Protein AF-A0A940FEX6-F1 (afdb_monomer_lite)

Radius of gyration: 26.42 Å; chains: 1; bounding box: 53×83×70 Å

Foldseek 3Di:
DDDDDDDDDPPPPPPPDPPPPPPPPDDPQKDKDKDFWDWDWDAAPQAHQKIWIWTWDKAQVVPWFQKDWFKKWAWFDDPPPIDIDMDTFDPQDPDDLWDDDNNDTDHDDPNIHIGTDPDTDIDDDDDPNVVVSVVSNVVVCNRRVVSMMMIMIGGHPLLVVLVVQLVVLVVQCVPDDDPVSNVVSVVSNVVSVVSNVVRGDD

Sequence (202 aa):
MRLAVLVAATLALVVGAPSAAVAQKADPNVKTTVTDIQWRISYSVEVPGNCAVLGFSQWQASKFRGWDAYQVAVTLGTPPSSRTDSFPVSAAPTYDDQLGYGGNIVSPPAGSHWVLIGDGSYRAGPPPADPDCQAMLTRSQGVIPDGKVATSYRRTSTCTTKFDKLTKARKAVKKAKSKSAKSKANKQLSKAKRSFTKDCSE

Structure (mmCIF, N/CA/C/O backbone):
data_AF-A0A940FEX6-F1
#
_entry.id   AF-A0A940FEX6-F1
#
loop_
_atom_site.group_PDB
_atom_site.id
_atom_site.type_symbol
_atom_site.label_atom_id
_atom_site.label_alt_id
_atom_site.label_comp_id
_atom_site.label_asym_id
_atom_site.label_entity_id
_atom_site.label_seq_id
_atom_site.pdbx_PDB_ins_code
_atom_site.Cartn_x
_atom_site.Cartn_y
_atom_site.Cartn_z
_atom_site.occupancy
_atom_site.B_iso_or_equiv
_atom_site.auth_seq_id
_atom_site.auth_comp_id
_atom_site.auth_asym_id
_atom_site.auth_atom_id
_atom_site.pdbx_PDB_model_num
ATOM 1 N N . MET A 1 1 ? 29.417 67.536 17.565 1.00 38.47 1 MET A N 1
ATOM 2 C CA . MET A 1 1 ? 29.849 66.292 16.878 1.00 38.47 1 MET A CA 1
ATOM 3 C C . MET A 1 1 ? 29.626 65.148 17.861 1.00 38.47 1 MET A C 1
ATOM 5 O O . MET A 1 1 ? 30.182 65.233 18.937 1.00 38.47 1 MET A O 1
ATOM 9 N N . ARG A 1 2 ? 28.797 64.122 17.660 1.00 33.25 2 ARG A N 1
ATOM 10 C CA . ARG A 1 2 ? 28.241 63.480 16.461 1.00 33.25 2 ARG A CA 1
ATOM 11 C C . ARG A 1 2 ? 26.797 63.032 16.760 1.00 33.25 2 ARG A C 1
ATOM 13 O O . ARG A 1 2 ? 26.537 62.531 17.848 1.00 33.25 2 ARG A O 1
ATOM 20 N N . LEU A 1 3 ? 25.894 63.208 15.793 1.00 33.94 3 LEU A N 1
ATOM 21 C CA . LEU A 1 3 ? 24.597 62.527 15.750 1.00 33.94 3 LEU A CA 1
ATOM 22 C C . LEU A 1 3 ? 24.829 61.026 15.526 1.00 33.94 3 LEU A C 1
ATOM 24 O O . LEU A 1 3 ? 25.615 60.660 14.654 1.00 33.94 3 LEU A O 1
ATOM 28 N N . ALA A 1 4 ? 24.089 60.178 16.237 1.00 36.84 4 ALA A N 1
ATOM 29 C CA . ALA A 1 4 ? 23.866 58.790 15.850 1.00 36.84 4 ALA A CA 1
ATOM 30 C C . ALA A 1 4 ? 22.353 58.576 15.735 1.00 36.84 4 ALA A C 1
ATOM 32 O O . ALA A 1 4 ? 21.653 58.401 16.728 1.00 36.84 4 ALA A O 1
ATOM 33 N N . VAL A 1 5 ? 21.852 58.664 14.504 1.00 36.72 5 VAL A N 1
ATOM 34 C CA . VAL A 1 5 ? 20.493 58.266 14.136 1.00 36.72 5 VAL A CA 1
ATOM 35 C C . VAL A 1 5 ? 20.525 56.755 13.925 1.00 36.72 5 VAL A C 1
ATOM 37 O O . VAL A 1 5 ? 21.138 56.276 12.974 1.00 36.72 5 VAL A O 1
ATOM 40 N N . LEU A 1 6 ? 19.895 55.999 14.820 1.00 34.34 6 LEU A N 1
ATOM 41 C CA . LEU A 1 6 ? 19.643 54.571 14.633 1.00 34.34 6 LEU A CA 1
ATOM 42 C C . LEU A 1 6 ? 18.268 54.413 13.979 1.00 34.34 6 LEU A C 1
ATOM 44 O O . LEU A 1 6 ? 17.233 54.525 14.631 1.00 34.34 6 LEU A O 1
ATOM 48 N N . VAL A 1 7 ? 18.271 54.180 12.667 1.00 37.88 7 VAL A N 1
ATOM 49 C CA . VAL A 1 7 ? 17.092 53.749 11.911 1.00 37.88 7 VAL A CA 1
ATOM 50 C C . VAL A 1 7 ? 16.885 52.263 12.197 1.00 37.88 7 VAL A C 1
ATOM 52 O O . VAL A 1 7 ? 17.601 51.414 11.670 1.00 37.88 7 VAL A O 1
ATOM 55 N N . ALA A 1 8 ? 15.919 51.937 13.052 1.00 39.47 8 ALA A N 1
ATOM 56 C CA . ALA A 1 8 ? 15.455 50.567 13.219 1.00 39.47 8 ALA A CA 1
ATOM 57 C C . ALA A 1 8 ? 14.503 50.226 12.063 1.00 39.47 8 ALA A C 1
ATOM 59 O O . ALA A 1 8 ? 13.318 50.554 12.097 1.00 39.47 8 ALA A O 1
ATOM 60 N N . ALA A 1 9 ? 15.031 49.583 11.020 1.00 37.53 9 ALA A N 1
ATOM 61 C CA . ALA A 1 9 ? 14.226 48.979 9.968 1.00 37.53 9 ALA A CA 1
ATOM 62 C C . ALA A 1 9 ? 13.431 47.807 10.563 1.00 37.53 9 ALA A C 1
ATOM 64 O O . ALA A 1 9 ? 13.976 46.742 10.851 1.00 37.53 9 ALA A O 1
ATOM 65 N N . THR A 1 10 ? 12.135 48.013 10.785 1.00 39.31 10 THR A N 1
ATOM 66 C CA . THR A 1 10 ? 11.214 46.951 11.187 1.00 39.31 10 THR A CA 1
ATOM 67 C C . THR A 1 10 ? 10.940 46.089 9.957 1.00 39.31 10 THR A C 1
ATOM 69 O O . THR A 1 10 ? 10.069 46.394 9.145 1.00 39.31 10 THR A O 1
ATOM 72 N N . LEU A 1 11 ? 11.730 45.028 9.774 1.00 35.03 11 LEU A N 1
ATOM 73 C CA . LEU A 1 11 ? 11.413 43.980 8.810 1.00 35.03 11 LEU A CA 1
ATOM 74 C C . LEU A 1 11 ? 10.142 43.281 9.311 1.00 35.03 11 LEU A C 1
ATOM 76 O O . LEU A 1 11 ? 10.181 42.482 10.247 1.00 35.03 11 LEU A O 1
ATOM 80 N N . ALA A 1 12 ? 8.998 43.623 8.722 1.00 38.34 12 ALA A N 1
ATOM 81 C CA . ALA A 1 12 ? 7.770 42.874 8.911 1.00 38.34 12 ALA A CA 1
ATOM 82 C C . ALA A 1 12 ? 7.983 41.471 8.326 1.00 38.34 12 ALA A C 1
ATOM 84 O O . ALA A 1 12 ? 7.907 41.264 7.116 1.00 38.34 12 ALA A O 1
ATOM 85 N N . LEU A 1 13 ? 8.280 40.505 9.198 1.00 33.38 13 LEU A N 1
ATOM 86 C CA . LEU A 1 13 ? 8.084 39.092 8.911 1.00 33.38 13 LEU A CA 1
ATOM 87 C C . LEU A 1 13 ? 6.597 38.905 8.609 1.00 33.38 13 LEU A C 1
ATOM 89 O O . LEU A 1 13 ? 5.775 38.748 9.511 1.00 33.38 13 LEU A O 1
ATOM 93 N N . VAL A 1 14 ? 6.252 38.916 7.323 1.00 37.88 14 VAL A N 1
ATOM 94 C CA . VAL A 1 14 ? 5.032 38.282 6.836 1.00 37.88 14 VAL A CA 1
ATOM 95 C C . VAL A 1 14 ? 5.254 36.788 7.043 1.00 37.88 14 VAL A C 1
ATOM 97 O O . VAL A 1 14 ? 5.713 36.068 6.160 1.00 37.88 14 VAL A O 1
ATOM 100 N N . VAL A 1 15 ? 5.013 36.331 8.272 1.00 39.28 15 VAL A N 1
ATOM 101 C CA . VAL A 1 15 ? 4.806 34.919 8.559 1.00 39.28 15 VAL A CA 1
ATOM 102 C C . VAL A 1 15 ? 3.580 34.556 7.743 1.00 39.28 15 VAL A C 1
ATOM 104 O O . VAL A 1 15 ? 2.460 34.915 8.103 1.00 39.28 15 VAL A O 1
ATOM 107 N N . GLY A 1 16 ? 3.811 33.924 6.592 1.00 34.12 16 GLY A N 1
ATOM 108 C CA . GLY A 1 16 ? 2.765 33.273 5.829 1.00 34.12 16 GLY A CA 1
ATOM 109 C C . GLY A 1 16 ? 2.040 32.348 6.789 1.00 34.12 16 GLY A C 1
ATOM 110 O O . GLY A 1 16 ? 2.584 31.322 7.200 1.00 34.12 16 GLY A O 1
ATOM 111 N N . ALA A 1 17 ? 0.850 32.764 7.217 1.00 35.25 17 ALA A N 1
ATOM 112 C CA . ALA A 1 17 ? -0.041 31.910 7.966 1.00 35.25 17 ALA A CA 1
ATOM 113 C C . ALA A 1 17 ? -0.202 30.641 7.121 1.00 35.25 17 ALA A C 1
ATOM 115 O O . ALA A 1 17 ? -0.558 30.765 5.944 1.00 35.25 17 ALA A O 1
ATOM 116 N N . PRO A 1 18 ? 0.106 29.441 7.646 1.00 37.22 18 PRO A N 1
ATOM 117 C CA . PRO A 1 18 ? -0.207 28.232 6.915 1.00 37.22 18 PRO A CA 1
ATOM 118 C C . PRO A 1 18 ? -1.707 28.292 6.666 1.00 37.22 18 PRO A C 1
ATOM 120 O O . PRO A 1 18 ? -2.485 28.363 7.623 1.00 37.22 18 PRO A O 1
ATOM 123 N N . SER A 1 19 ? -2.095 28.357 5.387 1.00 37.41 19 SER A N 1
ATOM 124 C CA . SER A 1 19 ? -3.482 28.224 4.965 1.00 37.41 19 SER A CA 1
ATOM 125 C C . SER A 1 19 ? -4.074 27.114 5.805 1.00 37.41 19 SER A C 1
ATOM 127 O O . SER A 1 19 ? -3.533 26.006 5.813 1.00 37.41 19 SER A O 1
ATOM 129 N N . ALA A 1 20 ? -5.105 27.447 6.581 1.00 35.06 20 ALA A N 1
ATOM 130 C CA . ALA A 1 20 ? -5.816 26.494 7.402 1.00 35.06 20 ALA A CA 1
ATOM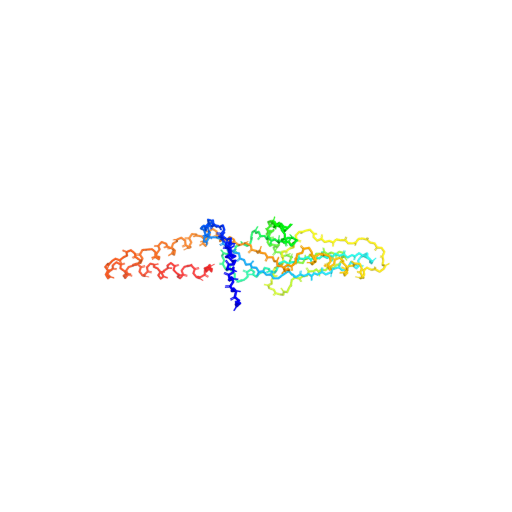 131 C C . ALA A 1 20 ? -6.392 25.446 6.451 1.00 35.06 20 ALA A C 1
ATOM 133 O O . ALA A 1 20 ? -7.493 25.595 5.924 1.00 35.06 20 ALA A O 1
ATOM 134 N N . ALA A 1 21 ? -5.599 24.409 6.183 1.00 34.31 21 ALA A N 1
ATOM 135 C CA . ALA A 1 21 ? -6.052 23.189 5.576 1.00 34.31 21 ALA A CA 1
ATOM 136 C C . ALA A 1 21 ? -7.150 22.723 6.516 1.00 34.31 21 ALA A C 1
ATOM 138 O O . ALA A 1 21 ? -6.882 22.334 7.656 1.00 34.31 21 ALA A O 1
ATOM 139 N N . VAL A 1 22 ? -8.398 22.887 6.075 1.00 35.09 22 VAL A N 1
ATOM 140 C CA . VAL A 1 22 ? -9.556 22.299 6.728 1.00 35.09 22 VAL A CA 1
ATOM 141 C C . VAL A 1 22 ? -9.149 20.859 6.964 1.00 35.09 22 VAL A C 1
ATOM 143 O O . VAL A 1 22 ? -8.909 20.137 5.998 1.00 35.09 22 VAL A O 1
ATOM 146 N N . ALA A 1 23 ? -8.942 20.488 8.228 1.00 34.59 23 ALA A N 1
ATOM 147 C CA . ALA A 1 23 ? -8.514 19.152 8.586 1.00 34.59 23 ALA A CA 1
ATOM 148 C C . ALA A 1 23 ? -9.623 18.213 8.114 1.00 34.59 23 ALA A C 1
ATOM 150 O O . ALA A 1 23 ? -10.630 18.028 8.802 1.00 34.59 23 ALA A O 1
ATOM 151 N N . GLN A 1 24 ? -9.479 17.694 6.892 1.00 42.19 24 GLN A N 1
ATOM 152 C CA . GLN A 1 24 ? -10.356 16.683 6.346 1.00 42.19 24 GLN A CA 1
ATOM 153 C C . GLN A 1 24 ? -10.334 15.567 7.371 1.00 42.19 24 GLN A C 1
ATOM 155 O O . GLN A 1 24 ? -9.286 15.016 7.711 1.00 42.19 24 GLN A O 1
ATOM 160 N N . LYS A 1 25 ? -11.500 15.323 7.960 1.00 50.09 25 LYS A N 1
ATOM 161 C CA . LYS A 1 25 ? -11.662 14.309 8.982 1.00 50.09 25 LYS A CA 1
ATOM 162 C C . LYS A 1 25 ? -11.235 12.989 8.351 1.00 50.09 25 LYS A C 1
ATOM 164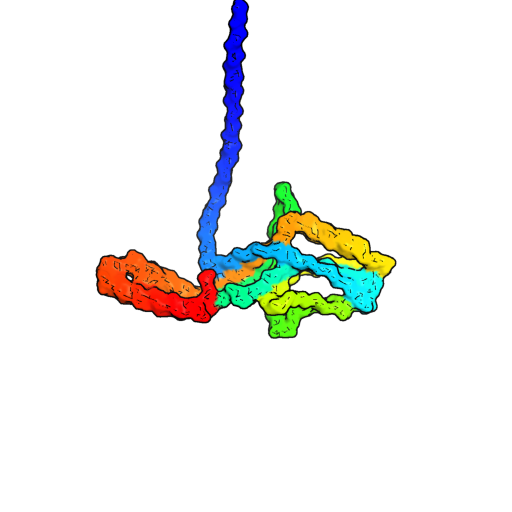 O O . LYS A 1 25 ? -11.940 12.496 7.478 1.00 50.09 25 LYS A O 1
ATOM 169 N N . ALA A 1 26 ? -10.075 12.475 8.760 1.00 74.75 26 ALA A N 1
ATOM 170 C CA . ALA A 1 26 ? -9.522 11.246 8.212 1.00 74.75 26 ALA A CA 1
ATOM 171 C C . ALA A 1 26 ? -10.594 10.148 8.260 1.00 74.75 26 ALA A C 1
ATOM 173 O O . ALA A 1 26 ? -11.168 9.894 9.327 1.00 74.75 26 ALA A O 1
ATOM 174 N N . ASP A 1 27 ? -10.903 9.546 7.109 1.00 84.50 27 ASP A N 1
ATOM 175 C CA . ASP A 1 27 ? -11.820 8.414 7.053 1.00 84.50 27 ASP A CA 1
ATOM 176 C C . ASP A 1 27 ? -11.157 7.237 7.785 1.00 84.50 27 ASP A C 1
ATOM 178 O O . ASP A 1 27 ? -10.112 6.764 7.344 1.00 84.50 27 ASP A O 1
ATOM 182 N N . PRO A 1 28 ? -11.719 6.736 8.900 1.00 85.12 28 PRO A N 1
ATOM 183 C CA . PRO A 1 28 ? -11.127 5.623 9.645 1.00 85.12 28 PRO A CA 1
ATOM 184 C C . PRO A 1 28 ? -11.144 4.284 8.882 1.00 85.12 28 PRO A C 1
ATOM 186 O O . PRO A 1 28 ? -10.606 3.281 9.372 1.00 85.12 28 PRO A O 1
ATOM 189 N N . ASN A 1 29 ? -11.790 4.247 7.714 1.00 89.00 29 ASN A N 1
ATOM 190 C CA . ASN A 1 29 ? -11.789 3.123 6.786 1.00 89.00 29 ASN A CA 1
ATOM 191 C C . ASN A 1 29 ? -10.801 3.306 5.633 1.00 89.00 29 ASN A C 1
ATOM 193 O O . ASN A 1 29 ? -10.725 2.413 4.792 1.00 89.00 29 ASN A O 1
ATOM 197 N N . VAL A 1 30 ? -10.036 4.401 5.611 1.00 88.94 30 VAL A N 1
ATOM 198 C CA . VAL A 1 30 ? -8.941 4.626 4.667 1.00 88.94 30 VAL A CA 1
ATOM 199 C C . VAL A 1 30 ? -7.631 4.769 5.432 1.00 88.94 30 VAL A C 1
ATOM 201 O O . VAL A 1 30 ? -7.538 5.455 6.449 1.00 88.94 30 VAL A O 1
ATOM 204 N N . LYS A 1 31 ? -6.597 4.098 4.940 1.00 86.69 31 LYS A N 1
ATOM 205 C CA . LYS A 1 31 ? -5.234 4.211 5.451 1.00 86.69 31 LYS A CA 1
ATOM 206 C C . LYS A 1 31 ? -4.294 4.398 4.280 1.00 86.69 31 LYS A C 1
ATOM 208 O O . LYS A 1 31 ? -4.439 3.709 3.281 1.00 86.69 31 LYS A O 1
ATOM 213 N N . THR A 1 32 ? -3.297 5.255 4.430 1.00 86.75 32 THR A N 1
ATOM 214 C CA . THR A 1 32 ? -2.255 5.437 3.418 1.00 86.75 32 THR A CA 1
ATOM 215 C C . THR A 1 32 ? -0.905 5.064 4.010 1.00 86.75 32 THR A C 1
ATOM 217 O O . THR A 1 32 ? -0.602 5.403 5.155 1.00 86.75 32 THR A O 1
ATOM 220 N N . THR A 1 33 ? -0.097 4.336 3.245 1.00 84.88 33 THR A N 1
ATOM 221 C CA . THR A 1 33 ? 1.313 4.089 3.559 1.00 84.88 33 THR A CA 1
ATOM 222 C C . THR A 1 33 ? 2.176 4.657 2.457 1.00 84.88 33 THR A C 1
ATOM 224 O O . THR A 1 33 ? 1.799 4.574 1.295 1.00 84.88 33 THR A O 1
ATOM 227 N N . VAL A 1 34 ? 3.349 5.163 2.811 1.00 87.00 34 VAL A N 1
ATOM 228 C CA . VAL A 1 34 ? 4.339 5.612 1.834 1.00 87.00 34 VAL A CA 1
ATOM 229 C C . VAL A 1 34 ? 5.494 4.621 1.835 1.00 87.00 34 VAL A C 1
ATOM 231 O O . VAL A 1 34 ? 6.012 4.290 2.903 1.00 87.00 34 VAL A O 1
ATOM 234 N N . THR A 1 35 ? 5.860 4.130 0.657 1.00 83.00 35 THR A N 1
ATOM 235 C CA . THR A 1 35 ? 6.994 3.221 0.450 1.00 83.00 35 THR A CA 1
ATOM 236 C C . THR A 1 35 ? 7.895 3.761 -0.646 1.00 83.00 35 THR A C 1
ATOM 238 O O . THR A 1 35 ? 7.438 4.510 -1.509 1.00 83.00 35 THR A O 1
ATOM 241 N N . ASP A 1 36 ? 9.156 3.347 -0.637 1.00 87.19 36 ASP A N 1
ATOM 242 C CA . ASP A 1 36 ? 10.069 3.649 -1.733 1.00 87.19 36 ASP A CA 1
ATOM 243 C C . ASP A 1 36 ? 9.680 2.853 -2.986 1.00 87.19 36 ASP A C 1
ATOM 245 O O . ASP A 1 36 ? 9.182 1.722 -2.902 1.00 87.19 36 ASP A O 1
ATOM 249 N N . ILE A 1 37 ? 9.894 3.459 -4.151 1.00 85.62 37 ILE A N 1
ATOM 250 C CA . ILE A 1 37 ? 9.672 2.822 -5.446 1.00 85.62 37 ILE A CA 1
ATOM 251 C C . ILE A 1 37 ? 10.826 1.866 -5.731 1.00 85.62 37 ILE A C 1
ATOM 253 O O . ILE A 1 37 ? 11.998 2.247 -5.723 1.00 85.62 37 ILE A O 1
ATOM 257 N N . GLN A 1 38 ? 10.490 0.618 -6.039 1.00 85.69 38 GLN A N 1
ATOM 258 C CA . GLN A 1 38 ? 11.458 -0.370 -6.493 1.00 85.69 38 GLN A CA 1
ATOM 259 C C . GLN A 1 38 ? 11.547 -0.320 -8.013 1.00 85.69 38 GLN A C 1
ATOM 261 O O . GLN A 1 38 ? 10.606 -0.693 -8.709 1.00 85.69 38 GLN A O 1
ATOM 266 N N . TRP A 1 39 ? 12.686 0.135 -8.524 1.00 84.50 39 TRP A N 1
ATOM 267 C CA . TRP A 1 39 ? 12.937 0.181 -9.958 1.00 84.50 39 TRP A CA 1
ATOM 268 C C . TRP A 1 39 ? 13.604 -1.101 -10.453 1.00 84.50 39 TRP A C 1
ATOM 270 O O . TRP A 1 39 ? 14.488 -1.670 -9.797 1.00 84.50 39 TRP A O 1
ATOM 280 N N . ARG A 1 40 ? 13.190 -1.551 -11.636 1.00 83.75 40 ARG A N 1
ATOM 281 C CA . ARG A 1 40 ? 13.767 -2.695 -12.344 1.00 83.75 40 ARG A CA 1
ATOM 282 C C . ARG A 1 40 ? 13.983 -2.343 -13.804 1.00 83.75 40 ARG A C 1
ATOM 284 O O . ARG A 1 40 ? 13.113 -1.747 -14.433 1.00 83.75 40 ARG A O 1
ATOM 291 N N . ILE A 1 41 ? 15.131 -2.756 -14.327 1.00 83.81 41 ILE A N 1
ATOM 292 C CA . ILE A 1 41 ? 15.355 -2.845 -15.765 1.00 83.81 41 ILE A CA 1
ATOM 293 C C . ILE A 1 41 ? 15.167 -4.311 -16.146 1.00 83.81 41 ILE A C 1
ATOM 295 O O . ILE A 1 41 ? 15.776 -5.187 -15.532 1.00 83.81 41 ILE A O 1
ATOM 299 N N . SER A 1 42 ? 14.311 -4.573 -17.127 1.00 83.00 42 SER A N 1
ATOM 300 C CA . SER A 1 42 ? 14.122 -5.895 -17.721 1.00 83.00 42 SER A CA 1
ATOM 301 C C . SER A 1 42 ? 14.619 -5.858 -19.162 1.00 83.00 42 SER A C 1
ATOM 303 O O . SER A 1 42 ? 14.111 -5.073 -19.962 1.00 83.00 42 SER A O 1
ATOM 305 N N . TYR A 1 43 ? 15.631 -6.659 -19.493 1.00 82.06 43 TYR A N 1
ATOM 306 C CA . TYR A 1 43 ? 16.202 -6.747 -20.841 1.00 82.06 43 TYR A CA 1
ATOM 307 C C . TYR A 1 43 ? 15.585 -7.922 -21.578 1.00 82.06 43 TYR A C 1
ATOM 309 O O . TYR A 1 43 ? 15.640 -9.028 -21.066 1.00 82.06 43 TYR A O 1
ATOM 317 N N . SER A 1 44 ? 15.045 -7.711 -22.774 1.00 77.56 44 SER A N 1
ATOM 318 C CA . SER A 1 44 ? 14.446 -8.788 -23.566 1.00 77.56 44 SER A CA 1
ATOM 319 C C . SER A 1 44 ? 15.493 -9.837 -23.961 1.00 77.56 44 SER A C 1
ATOM 321 O O . SER A 1 44 ? 16.529 -9.491 -24.532 1.00 77.56 44 SER A O 1
ATOM 323 N N . VAL A 1 45 ? 15.213 -11.114 -23.681 1.00 80.06 45 VAL A N 1
ATOM 324 C CA . VAL A 1 45 ? 15.993 -12.258 -24.188 1.00 80.06 45 VAL A CA 1
ATOM 325 C C . VAL A 1 45 ? 15.554 -12.670 -25.592 1.00 80.06 45 VAL A C 1
ATOM 327 O O . VAL A 1 45 ? 16.343 -13.241 -26.339 1.00 80.06 45 VAL A O 1
ATOM 330 N N . GLU A 1 46 ? 14.317 -12.351 -25.974 1.00 79.88 46 GLU A N 1
ATOM 331 C CA . GLU A 1 46 ? 13.761 -12.667 -27.295 1.00 79.88 46 GLU A CA 1
ATOM 332 C C . GLU A 1 46 ? 14.239 -11.687 -28.373 1.00 79.88 46 GLU A C 1
ATOM 334 O O . GLU A 1 46 ? 14.447 -12.068 -29.523 1.00 79.88 46 GLU A O 1
ATOM 339 N N . VAL A 1 47 ? 14.425 -10.416 -28.001 1.00 77.88 47 VAL A N 1
ATOM 340 C CA . VAL A 1 47 ? 14.862 -9.348 -28.910 1.00 77.88 47 VAL A CA 1
ATOM 341 C C . VAL A 1 47 ? 16.022 -8.582 -28.269 1.00 77.88 47 VAL A C 1
ATOM 343 O O . VAL A 1 47 ? 15.796 -7.586 -27.568 1.00 77.88 47 VAL A O 1
ATOM 346 N N . PRO A 1 48 ? 17.273 -9.031 -28.493 1.00 74.38 48 PRO A N 1
ATOM 347 C CA . PRO A 1 48 ? 18.459 -8.371 -27.965 1.00 74.38 48 PRO A CA 1
ATOM 348 C C . PRO A 1 48 ? 18.501 -6.900 -28.383 1.00 74.38 48 PRO A C 1
ATOM 350 O O . PRO A 1 48 ? 18.414 -6.581 -29.567 1.00 74.38 48 PRO A O 1
ATOM 353 N N . GLY A 1 49 ? 18.641 -5.998 -27.412 1.00 72.50 49 GLY A N 1
ATOM 354 C CA . GLY A 1 49 ? 18.529 -4.557 -27.652 1.00 72.50 49 GLY A CA 1
ATOM 355 C C . GLY A 1 49 ? 17.307 -3.917 -26.986 1.00 72.50 49 GLY A C 1
ATOM 356 O O . GLY A 1 49 ? 17.342 -2.736 -26.641 1.00 72.50 49 GLY A O 1
ATOM 357 N N . ASN A 1 50 ? 16.249 -4.682 -26.717 1.00 81.50 50 ASN A N 1
ATOM 358 C CA . ASN A 1 50 ? 15.042 -4.125 -26.113 1.00 81.50 50 ASN A CA 1
ATOM 359 C C . ASN A 1 50 ? 15.097 -4.190 -24.586 1.00 81.50 50 ASN A C 1
ATOM 361 O O . ASN A 1 50 ? 15.544 -5.181 -24.005 1.00 81.50 50 ASN A O 1
ATOM 365 N N . CYS A 1 51 ? 14.582 -3.160 -23.918 1.00 83.00 51 CYS A N 1
ATOM 366 C CA . CYS A 1 51 ? 14.458 -3.149 -22.463 1.00 83.00 51 CYS A CA 1
ATOM 367 C C . CYS A 1 51 ? 13.235 -2.366 -21.993 1.00 83.00 51 CYS A C 1
ATOM 369 O O . CYS A 1 51 ? 12.756 -1.457 -22.672 1.00 83.00 51 CYS A O 1
ATOM 371 N N . ALA A 1 52 ? 12.768 -2.718 -20.802 1.00 81.75 52 ALA A N 1
ATOM 372 C CA . ALA A 1 52 ? 11.746 -1.993 -20.076 1.00 81.75 52 ALA A CA 1
ATOM 373 C C . ALA A 1 52 ? 12.306 -1.498 -18.742 1.00 81.75 52 ALA A C 1
ATOM 375 O O . ALA A 1 52 ? 13.011 -2.227 -18.045 1.00 81.75 52 ALA A O 1
ATOM 376 N N . VAL A 1 53 ? 11.959 -0.268 -18.380 1.00 82.88 53 VAL A N 1
ATOM 377 C CA . VAL A 1 53 ? 12.172 0.307 -17.053 1.00 82.88 53 VAL A CA 1
ATOM 378 C C . VAL A 1 53 ? 10.826 0.357 -16.350 1.00 82.88 53 VAL A C 1
ATOM 380 O O . VAL A 1 53 ? 9.878 0.977 -16.835 1.00 82.88 53 VAL A O 1
ATOM 383 N N . LEU A 1 54 ? 10.753 -0.306 -15.204 1.00 81.19 54 LEU A N 1
ATOM 384 C CA . LEU A 1 54 ? 9.519 -0.551 -14.474 1.00 81.19 54 LEU A CA 1
ATOM 385 C C . LEU A 1 54 ? 9.686 -0.077 -13.031 1.00 81.19 54 LEU A C 1
ATOM 387 O O . LEU A 1 54 ? 10.683 -0.402 -12.382 1.00 81.19 54 LEU A O 1
ATOM 391 N N . GLY A 1 55 ? 8.724 0.703 -12.544 1.00 82.06 55 GLY A N 1
ATOM 392 C CA . GLY A 1 55 ? 8.661 1.158 -11.157 1.00 82.06 55 GLY A CA 1
ATOM 393 C C . GLY A 1 55 ? 7.557 0.422 -10.410 1.00 82.06 55 GLY A C 1
ATOM 394 O O . GLY A 1 55 ? 6.429 0.352 -10.893 1.00 82.06 55 GLY A O 1
ATOM 395 N N . PHE A 1 56 ? 7.868 -0.110 -9.231 1.00 79.56 56 PHE A N 1
ATOM 396 C CA . PHE A 1 56 ? 6.932 -0.901 -8.439 1.00 79.56 56 PHE A CA 1
ATOM 397 C C . PHE A 1 56 ? 6.752 -0.346 -7.028 1.00 79.56 56 PHE A C 1
ATOM 399 O O . PHE A 1 56 ? 7.717 0.022 -6.356 1.00 79.56 56 PHE A O 1
ATOM 406 N N . SER A 1 57 ? 5.510 -0.359 -6.544 1.00 78.94 57 SER A N 1
ATOM 407 C CA . SER A 1 57 ? 5.203 -0.247 -5.118 1.00 78.94 57 SER A CA 1
ATOM 408 C C . SER A 1 57 ? 5.183 -1.638 -4.496 1.00 78.94 57 SER A C 1
ATOM 410 O O . SER A 1 57 ? 4.472 -2.522 -4.983 1.00 78.94 57 SER A O 1
ATOM 412 N N . GLN A 1 58 ? 5.927 -1.839 -3.406 1.00 75.00 58 GLN A N 1
ATOM 413 C CA . GLN A 1 58 ? 5.845 -3.088 -2.658 1.00 75.00 58 GLN A CA 1
ATOM 414 C C . GLN A 1 58 ? 4.630 -3.084 -1.734 1.00 75.00 58 GLN A C 1
ATOM 416 O O . GLN A 1 58 ? 4.584 -2.396 -0.712 1.00 75.00 58 GLN A O 1
ATOM 421 N N . TRP A 1 59 ? 3.668 -3.935 -2.061 1.00 69.94 59 TRP A N 1
ATOM 422 C CA . TRP A 1 59 ? 2.530 -4.235 -1.221 1.00 69.94 59 TRP A CA 1
ATOM 423 C C . TRP A 1 59 ? 2.840 -5.420 -0.300 1.00 69.94 59 TRP A C 1
ATOM 425 O O . TRP A 1 59 ? 3.191 -6.522 -0.723 1.00 69.94 59 TRP A O 1
ATOM 435 N N . GLN A 1 60 ? 2.690 -5.196 1.004 1.00 65.69 60 GLN A N 1
ATOM 436 C CA . GLN A 1 60 ? 2.772 -6.242 2.022 1.00 65.69 60 GLN A CA 1
ATOM 437 C C . GLN A 1 60 ? 1.350 -6.657 2.422 1.00 65.69 60 GLN A C 1
ATOM 439 O O . GLN A 1 60 ? 0.843 -6.211 3.455 1.00 65.69 60 GLN A O 1
ATOM 444 N N . ALA A 1 61 ? 0.690 -7.488 1.606 1.00 57.53 61 ALA A N 1
ATOM 445 C CA . ALA A 1 61 ? -0.688 -7.949 1.848 1.00 57.53 61 ALA A CA 1
ATOM 446 C C . ALA A 1 61 ? -0.879 -8.569 3.244 1.00 57.53 61 ALA A C 1
ATOM 448 O O . ALA A 1 61 ? -1.890 -8.346 3.907 1.00 57.53 61 ALA A O 1
ATOM 449 N N . SER A 1 62 ? 0.140 -9.267 3.750 1.00 59.62 62 SER A N 1
ATOM 450 C CA . SER A 1 62 ? 0.135 -9.888 5.079 1.00 59.62 62 SER A CA 1
ATOM 451 C C . SER A 1 62 ? 0.148 -8.891 6.248 1.00 59.62 62 SER A C 1
ATOM 453 O O . SER A 1 62 ? -0.237 -9.247 7.366 1.00 59.62 62 SER A O 1
ATOM 455 N N . LYS A 1 63 ? 0.558 -7.634 6.025 1.00 66.62 63 LYS A N 1
ATOM 456 C CA . LYS A 1 63 ? 0.745 -6.641 7.096 1.00 66.62 63 LYS A CA 1
ATOM 457 C C . LYS A 1 63 ? -0.566 -6.041 7.603 1.00 66.62 63 LYS A C 1
ATOM 459 O O . LYS A 1 63 ? -0.640 -5.653 8.770 1.00 66.62 63 LYS A O 1
ATOM 464 N N . PHE A 1 64 ? -1.601 -5.966 6.763 1.00 77.56 64 PHE A N 1
ATOM 465 C CA . PHE A 1 64 ? -2.857 -5.282 7.091 1.00 77.56 64 PHE A CA 1
ATOM 466 C C . PHE A 1 64 ? -4.066 -6.206 6.920 1.00 77.56 64 PHE A C 1
ATOM 468 O O . PHE A 1 64 ? -4.802 -6.133 5.941 1.00 77.56 64 PHE A O 1
ATOM 475 N N . ARG A 1 65 ? -4.307 -7.074 7.911 1.00 85.62 65 ARG A N 1
ATOM 476 C CA . ARG A 1 65 ? -5.478 -7.966 7.906 1.00 85.62 65 ARG A CA 1
ATOM 477 C C . ARG A 1 65 ? -6.775 -7.164 7.783 1.00 85.62 65 ARG A C 1
ATOM 479 O O . ARG A 1 65 ? -7.037 -6.273 8.595 1.00 85.62 65 ARG A O 1
ATOM 486 N N . GLY A 1 66 ? -7.601 -7.515 6.801 1.00 87.00 66 GLY A N 1
ATOM 487 C CA . GLY A 1 66 ? -8.900 -6.881 6.595 1.00 87.00 66 GLY A CA 1
ATOM 488 C C . GLY A 1 66 ? -8.856 -5.531 5.880 1.00 87.00 66 GLY A C 1
ATOM 489 O O . GLY A 1 66 ? -9.821 -4.767 6.005 1.00 87.00 66 GLY A O 1
ATOM 490 N N . TRP A 1 67 ? -7.771 -5.253 5.158 1.00 86.19 67 TRP A N 1
ATOM 491 C CA . TRP A 1 67 ? -7.571 -4.070 4.328 1.00 86.19 67 TRP A CA 1
ATOM 492 C C . TRP A 1 67 ? -7.219 -4.467 2.894 1.00 86.19 67 TRP A C 1
ATOM 494 O O . TRP A 1 67 ? -6.366 -5.327 2.695 1.00 86.19 67 TRP A O 1
ATOM 504 N N . ASP A 1 68 ? -7.807 -3.770 1.925 1.00 83.06 68 ASP A N 1
ATOM 505 C CA . ASP A 1 68 ? -7.534 -3.948 0.499 1.00 83.06 68 ASP A CA 1
ATOM 506 C C . ASP A 1 68 ? -6.848 -2.695 -0.045 1.00 83.06 68 ASP A C 1
ATOM 508 O O . ASP A 1 68 ? -7.360 -1.584 0.128 1.00 83.06 68 ASP A O 1
ATOM 512 N N . ALA A 1 69 ? -5.704 -2.856 -0.712 1.00 80.94 69 ALA A N 1
ATOM 513 C CA . ALA A 1 69 ? -5.126 -1.775 -1.503 1.00 80.94 69 ALA A CA 1
ATOM 514 C C . ALA A 1 69 ? -6.076 -1.451 -2.668 1.00 80.94 69 ALA A C 1
ATOM 516 O O . ALA A 1 69 ? -6.615 -2.361 -3.295 1.00 80.94 69 ALA A O 1
ATOM 517 N N . TYR A 1 70 ? -6.318 -0.168 -2.937 1.00 79.56 70 TYR A N 1
ATOM 518 C CA . TYR A 1 70 ? -7.223 0.231 -4.025 1.00 79.56 70 TYR A CA 1
ATOM 519 C C . TYR A 1 70 ? -6.696 1.373 -4.890 1.00 79.56 70 TYR A C 1
ATOM 521 O O . TYR A 1 70 ? -7.218 1.585 -5.981 1.00 79.56 70 TYR A O 1
ATOM 529 N N . GLN A 1 71 ? -5.686 2.107 -4.427 1.00 84.31 71 GLN A N 1
ATOM 530 C CA . GLN A 1 71 ? -5.130 3.243 -5.153 1.00 84.31 71 GLN A CA 1
ATOM 531 C C . GLN A 1 71 ? -3.652 3.417 -4.804 1.00 84.31 71 GLN A C 1
ATOM 533 O O . GLN A 1 71 ? -3.273 3.305 -3.638 1.00 84.31 71 GLN A O 1
ATOM 538 N N . VAL A 1 72 ? -2.836 3.724 -5.806 1.00 82.31 72 VAL A N 1
ATOM 539 C CA . VAL A 1 72 ? -1.471 4.235 -5.648 1.00 82.31 72 VAL A CA 1
ATOM 540 C C . VAL A 1 72 ? -1.419 5.667 -6.160 1.00 82.31 72 VAL A C 1
ATOM 542 O O . VAL A 1 72 ? -2.095 6.005 -7.129 1.00 82.31 72 VAL A O 1
ATOM 545 N N . ALA A 1 73 ? -0.641 6.515 -5.503 1.00 86.50 73 ALA A N 1
ATOM 546 C CA . ALA A 1 73 ? -0.425 7.896 -5.896 1.00 86.50 73 ALA A CA 1
ATOM 547 C C . ALA A 1 73 ? 1.071 8.217 -5.887 1.00 86.50 73 ALA A C 1
ATOM 549 O O . ALA A 1 73 ? 1.786 7.844 -4.953 1.00 86.50 73 ALA A O 1
ATOM 550 N N . VAL A 1 74 ? 1.531 8.913 -6.921 1.00 86.44 74 VAL A N 1
ATOM 551 C CA . VAL A 1 74 ? 2.925 9.343 -7.085 1.00 86.44 74 VAL A CA 1
ATOM 552 C C . VAL A 1 74 ? 2.971 10.825 -7.402 1.00 86.44 74 VAL A C 1
ATOM 554 O O . VAL A 1 74 ? 2.138 11.332 -8.153 1.00 86.44 74 VAL A O 1
ATOM 557 N N . THR A 1 75 ? 3.941 11.522 -6.821 1.00 88.12 75 THR A N 1
ATOM 558 C CA . THR A 1 75 ? 4.152 12.943 -7.093 1.00 88.12 75 THR A CA 1
ATOM 559 C C . THR A 1 75 ? 5.252 13.088 -8.129 1.00 88.12 75 THR A C 1
ATOM 561 O O . THR A 1 75 ? 6.384 12.666 -7.913 1.00 88.12 75 THR A O 1
ATOM 564 N N . LEU A 1 76 ? 4.897 13.670 -9.269 1.00 84.88 76 LEU A N 1
ATOM 565 C CA . LEU A 1 76 ? 5.795 13.933 -10.378 1.00 84.88 76 LEU A CA 1
ATOM 566 C C . LEU A 1 76 ? 6.283 15.380 -10.318 1.00 84.88 76 LEU A C 1
ATOM 568 O O . LEU A 1 76 ? 5.492 16.294 -10.077 1.00 84.88 76 LEU A O 1
ATOM 572 N N . GLY A 1 77 ? 7.563 15.587 -10.614 1.00 82.94 77 GLY A N 1
ATOM 573 C CA . GLY A 1 77 ? 8.205 16.897 -10.645 1.00 82.94 77 GLY A CA 1
ATOM 574 C C . GLY A 1 77 ? 8.443 17.505 -9.261 1.00 82.94 77 GLY A C 1
ATOM 575 O O . GLY A 1 77 ? 8.093 16.941 -8.225 1.00 82.94 77 GLY A O 1
ATOM 576 N N . THR A 1 78 ? 9.063 18.682 -9.244 1.00 78.50 78 THR A N 1
ATOM 577 C CA . THR A 1 78 ? 9.348 19.448 -8.025 1.00 78.50 78 THR A CA 1
ATOM 578 C C . THR A 1 78 ? 8.420 20.661 -7.915 1.00 78.50 78 THR A C 1
ATOM 580 O O . THR A 1 78 ? 8.001 21.214 -8.934 1.00 78.50 78 THR A O 1
ATOM 583 N N . PRO A 1 79 ? 8.071 21.112 -6.697 1.00 78.00 79 PRO A N 1
ATOM 584 C CA . PRO A 1 79 ? 7.337 22.360 -6.522 1.00 78.00 79 PRO A CA 1
ATOM 585 C C . PRO A 1 79 ? 8.050 23.543 -7.208 1.00 78.00 79 PRO A C 1
ATOM 587 O O . PRO A 1 79 ? 9.281 23.602 -7.176 1.00 78.00 79 PRO A O 1
ATOM 590 N N . PRO A 1 80 ? 7.309 24.504 -7.793 1.00 81.56 80 PRO A N 1
ATOM 591 C CA . PRO A 1 80 ? 5.847 24.640 -7.767 1.00 81.56 80 PRO A CA 1
ATOM 592 C C . PRO A 1 80 ? 5.105 23.858 -8.868 1.00 81.56 80 PRO A C 1
ATOM 594 O O . PRO A 1 80 ? 3.879 23.837 -8.861 1.00 81.56 80 PRO A O 1
ATOM 597 N N . SER A 1 81 ? 5.812 23.220 -9.804 1.00 82.25 81 SER A N 1
ATOM 598 C CA . SER A 1 81 ? 5.233 22.502 -10.952 1.00 82.25 81 SER A CA 1
ATOM 599 C C . SER A 1 81 ? 4.960 21.016 -10.686 1.00 82.25 81 SER A C 1
ATOM 601 O O . SER A 1 81 ? 4.698 20.257 -11.620 1.00 82.25 81 SER A O 1
ATOM 603 N N . SER A 1 82 ? 5.006 20.586 -9.423 1.00 86.62 82 SER A N 1
ATOM 604 C CA . SER A 1 82 ? 4.704 19.210 -9.039 1.00 86.62 82 SER A CA 1
ATOM 605 C C . SER A 1 82 ? 3.226 18.876 -9.245 1.00 86.62 82 SER A C 1
ATOM 607 O O . SER A 1 82 ? 2.357 19.683 -8.908 1.00 86.62 82 SER A O 1
ATOM 609 N N . ARG A 1 83 ? 2.933 17.654 -9.693 1.00 85.69 83 ARG A N 1
ATOM 610 C CA . ARG A 1 83 ? 1.568 17.110 -9.771 1.00 85.69 83 ARG A CA 1
ATOM 611 C C . ARG A 1 83 ? 1.508 15.723 -9.148 1.00 85.69 83 ARG A C 1
ATOM 613 O O . ARG A 1 83 ? 2.475 14.977 -9.242 1.00 85.69 83 ARG A O 1
ATOM 620 N N . THR A 1 84 ? 0.383 15.359 -8.547 1.00 87.19 84 THR A N 1
ATOM 621 C CA . THR A 1 84 ? 0.181 14.005 -8.019 1.00 87.19 84 THR A CA 1
ATOM 622 C C . THR A 1 84 ? -0.765 13.239 -8.927 1.00 87.19 84 THR A C 1
ATOM 624 O O . THR A 1 84 ? -1.943 13.584 -9.024 1.00 87.19 84 THR A O 1
ATOM 627 N N . ASP A 1 85 ? -0.255 12.177 -9.542 1.00 83.44 85 ASP A N 1
ATOM 628 C CA . ASP A 1 85 ? -1.039 11.273 -10.378 1.00 83.44 85 ASP A CA 1
ATOM 629 C C . ASP A 1 85 ? -1.473 10.067 -9.529 1.00 83.44 85 ASP A C 1
ATOM 631 O O . ASP A 1 85 ? -0.729 9.586 -8.669 1.00 83.44 85 ASP A O 1
ATOM 635 N N . SER A 1 86 ? -2.710 9.609 -9.721 1.00 82.94 86 SER A N 1
ATOM 636 C CA . SER A 1 86 ? -3.316 8.516 -8.956 1.00 82.94 86 SER A CA 1
ATOM 637 C C . SER A 1 86 ? -3.849 7.432 -9.877 1.00 82.94 86 SER A C 1
ATOM 639 O O . SER A 1 86 ? -4.575 7.727 -10.823 1.00 82.94 86 SER A O 1
ATOM 641 N N . PHE A 1 87 ? -3.561 6.180 -9.540 1.00 76.00 87 PHE A N 1
ATOM 642 C CA . PHE A 1 87 ? -3.921 5.014 -10.337 1.00 76.00 87 PHE A CA 1
ATOM 643 C C . PHE A 1 87 ? -4.641 3.985 -9.461 1.00 76.00 87 PHE A C 1
ATOM 645 O O . PHE A 1 87 ? -4.238 3.777 -8.309 1.00 76.00 87 PHE A O 1
ATOM 652 N N . PRO A 1 88 ? -5.714 3.344 -9.954 1.00 74.00 88 PRO A N 1
ATOM 653 C CA . PRO A 1 88 ? -6.340 2.250 -9.231 1.00 74.00 88 PRO A CA 1
ATOM 654 C C . PRO A 1 88 ? -5.363 1.076 -9.115 1.00 74.00 88 PRO A C 1
ATOM 656 O O . PRO A 1 88 ? -4.642 0.753 -10.055 1.00 74.00 88 PRO A O 1
ATOM 659 N N . VAL A 1 89 ? -5.362 0.419 -7.958 1.00 71.19 89 VAL A N 1
ATOM 660 C CA . VAL A 1 89 ? -4.652 -0.853 -7.787 1.00 71.19 89 VAL A CA 1
ATOM 661 C C . VAL A 1 89 ? -5.506 -1.937 -8.435 1.00 71.19 89 VAL A C 1
ATOM 663 O O . VAL A 1 89 ? -6.677 -2.099 -8.078 1.00 71.19 89 VAL A O 1
ATOM 666 N N . SER A 1 90 ? -4.941 -2.661 -9.400 1.00 59.47 90 SER A N 1
ATOM 667 C CA . SER A 1 90 ? -5.562 -3.876 -9.923 1.00 59.47 90 SER A CA 1
ATOM 668 C C . SER A 1 90 ? -5.683 -4.918 -8.809 1.00 59.47 90 SER A C 1
ATOM 670 O O . SER A 1 90 ? -4.895 -4.940 -7.863 1.00 59.47 90 SER A O 1
ATOM 672 N N . ALA A 1 91 ? -6.697 -5.782 -8.889 1.00 55.81 91 ALA A N 1
ATOM 673 C CA . ALA A 1 91 ? -6.778 -6.910 -7.967 1.00 55.81 91 ALA A CA 1
ATOM 674 C C . ALA A 1 91 ? -5.493 -7.746 -8.067 1.00 55.81 91 ALA A C 1
ATOM 676 O O . ALA A 1 91 ? -4.950 -7.903 -9.162 1.00 55.81 91 ALA A O 1
ATOM 677 N N . ALA A 1 92 ? -5.031 -8.287 -6.936 1.00 50.72 92 ALA A N 1
ATOM 678 C CA . ALA A 1 92 ? -3.911 -9.221 -6.938 1.00 50.72 92 ALA A CA 1
ATOM 679 C C . ALA A 1 92 ? -4.218 -10.354 -7.937 1.00 50.72 92 ALA A C 1
ATOM 681 O O . ALA A 1 92 ? -5.308 -10.938 -7.842 1.00 50.72 92 ALA A O 1
ATOM 682 N N . PRO A 1 93 ? -3.327 -10.666 -8.890 1.00 47.91 93 PRO A N 1
ATOM 683 C CA . PRO A 1 93 ? -3.509 -11.836 -9.735 1.00 47.91 93 PRO A CA 1
ATOM 684 C C . PRO A 1 93 ? -3.605 -13.078 -8.843 1.00 47.91 93 PRO A C 1
ATOM 686 O O . PRO A 1 93 ? -2.912 -13.198 -7.835 1.00 47.91 93 PRO A O 1
ATOM 689 N N . THR A 1 94 ? -4.519 -13.991 -9.179 1.00 37.81 94 THR A N 1
ATOM 690 C CA . THR A 1 94 ? -4.849 -15.138 -8.315 1.00 37.81 94 THR A CA 1
ATOM 691 C C . THR A 1 94 ? -3.649 -16.069 -8.139 1.00 37.81 94 THR A C 1
ATOM 693 O O . THR A 1 94 ? -3.471 -16.619 -7.060 1.00 37.81 94 THR A O 1
ATOM 696 N N . TYR A 1 95 ? -2.826 -16.178 -9.185 1.00 42.47 95 TYR A N 1
ATOM 697 C CA . TYR A 1 95 ? -1.492 -16.769 -9.219 1.00 42.47 95 TYR A CA 1
ATOM 698 C C . TYR A 1 95 ? -0.770 -16.200 -10.446 1.00 42.47 95 TYR A C 1
ATOM 700 O O . TYR A 1 95 ? -0.873 -16.795 -11.508 1.00 42.47 95 TYR A O 1
ATOM 708 N N . ASP A 1 96 ? -0.148 -15.027 -10.320 1.00 48.69 96 ASP A N 1
ATOM 709 C CA . ASP A 1 96 ? 1.104 -14.670 -11.010 1.00 48.69 96 ASP A CA 1
ATOM 710 C C . ASP A 1 96 ? 1.504 -13.240 -10.620 1.00 48.69 96 ASP A C 1
ATOM 712 O O . ASP A 1 96 ? 1.099 -12.271 -11.254 1.00 48.69 96 ASP A O 1
ATOM 716 N N . ASP A 1 97 ? 2.296 -13.069 -9.560 1.00 57.56 97 ASP A N 1
ATOM 717 C CA . ASP A 1 97 ? 2.933 -11.767 -9.287 1.00 57.56 97 ASP A CA 1
ATOM 718 C C . ASP A 1 97 ? 4.102 -11.482 -10.258 1.00 57.56 97 ASP A C 1
ATOM 720 O O . ASP A 1 97 ? 4.880 -10.547 -10.064 1.00 57.56 97 ASP A O 1
ATOM 724 N N . GLN A 1 98 ? 4.268 -12.326 -11.276 1.00 60.62 98 GLN A N 1
ATOM 725 C CA . GLN A 1 98 ? 5.321 -12.260 -12.270 1.00 60.62 98 GLN A CA 1
ATOM 726 C C . GLN A 1 98 ? 4.864 -11.385 -13.431 1.00 60.62 98 GLN A C 1
ATOM 728 O O . GLN A 1 98 ? 3.888 -11.686 -14.116 1.00 60.62 98 GLN A O 1
ATOM 733 N N . LEU A 1 99 ? 5.592 -10.300 -13.687 1.00 66.44 99 LEU A N 1
ATOM 734 C CA . LEU A 1 99 ? 5.413 -9.550 -14.923 1.00 66.44 99 LEU A CA 1
ATOM 735 C C . LEU A 1 99 ? 6.329 -10.144 -15.996 1.00 66.44 99 LEU A C 1
ATOM 737 O O . LEU A 1 99 ? 7.554 -10.012 -15.921 1.00 66.44 99 LEU A O 1
ATOM 741 N N . GLY A 1 100 ? 5.724 -10.798 -16.986 1.00 67.31 100 GLY A N 1
ATOM 742 C CA . GLY A 1 100 ? 6.421 -11.280 -18.173 1.00 67.31 100 GLY A CA 1
ATOM 743 C C . GLY A 1 100 ? 6.812 -10.126 -19.100 1.00 67.31 100 GLY A C 1
ATOM 744 O O . GLY A 1 100 ? 5.970 -9.304 -19.459 1.00 67.31 100 GLY A O 1
ATOM 745 N N 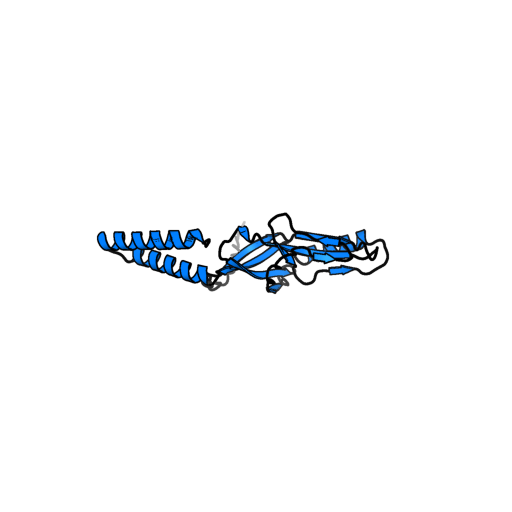. TYR A 1 101 ? 8.077 -10.063 -19.511 1.00 67.00 101 TYR A N 1
ATOM 746 C CA . TYR A 1 101 ? 8.552 -9.116 -20.517 1.00 67.00 101 TYR A CA 1
ATOM 747 C C . TYR A 1 101 ? 9.710 -9.696 -21.338 1.00 67.00 101 TYR A C 1
ATOM 749 O O . TYR A 1 101 ? 10.769 -10.014 -20.792 1.00 67.00 101 TYR A O 1
ATOM 757 N N . GLY A 1 102 ? 9.518 -9.786 -22.661 1.00 63.56 102 GLY A N 1
ATOM 758 C CA . GLY A 1 102 ? 10.548 -10.193 -23.624 1.00 63.56 102 GLY A CA 1
ATOM 759 C C . GLY A 1 102 ? 11.247 -11.500 -23.248 1.00 63.56 102 GLY A C 1
ATOM 760 O O . GLY A 1 102 ? 12.474 -11.537 -23.232 1.00 63.56 102 GLY A O 1
ATOM 761 N N . GLY A 1 103 ? 10.481 -12.513 -22.836 1.00 68.50 103 GLY A N 1
ATOM 762 C CA . GLY A 1 103 ? 10.980 -13.804 -22.350 1.00 68.50 103 GLY A CA 1
ATOM 763 C C . GLY A 1 103 ? 11.536 -13.827 -20.915 1.00 68.50 103 GLY A C 1
ATOM 764 O O . GLY A 1 103 ? 11.984 -14.878 -20.465 1.00 68.50 103 GLY A O 1
ATOM 765 N N . ASN A 1 104 ? 11.502 -12.712 -20.174 1.00 69.06 104 ASN A N 1
ATOM 766 C CA . ASN A 1 104 ? 11.910 -12.650 -18.764 1.00 69.06 104 ASN A CA 1
ATOM 767 C C . ASN A 1 104 ? 10.724 -12.500 -17.830 1.00 69.06 104 ASN A C 1
ATOM 769 O O . ASN A 1 104 ? 9.677 -11.972 -18.194 1.00 69.06 104 ASN A O 1
ATOM 773 N N . ILE A 1 105 ? 10.954 -12.892 -16.584 1.00 72.25 105 ILE A N 1
ATOM 774 C CA . ILE A 1 105 ? 9.995 -12.799 -15.497 1.00 72.25 105 ILE A CA 1
ATOM 775 C C . ILE A 1 105 ? 10.535 -11.824 -14.451 1.00 72.25 105 ILE A C 1
ATOM 777 O O . ILE A 1 105 ? 11.626 -12.008 -13.910 1.00 72.25 105 ILE A O 1
ATOM 781 N N . VAL A 1 106 ? 9.759 -10.781 -14.163 1.00 70.75 106 VAL A N 1
ATOM 782 C CA . VAL A 1 106 ? 10.038 -9.821 -13.093 1.00 70.75 106 VAL A CA 1
ATOM 783 C C . VAL A 1 106 ? 9.147 -10.163 -11.900 1.00 70.75 106 VAL A C 1
ATOM 785 O O . VAL A 1 106 ? 7.949 -9.893 -11.928 1.00 70.75 106 VAL A O 1
ATOM 788 N N . SER A 1 107 ? 9.740 -10.758 -10.862 1.00 70.56 107 SER A N 1
ATOM 789 C CA . SER A 1 107 ? 9.024 -11.233 -9.667 1.00 70.56 107 SER A CA 1
ATOM 790 C C . SER A 1 107 ? 9.311 -10.376 -8.430 1.00 70.56 107 SER A C 1
ATOM 792 O O . SER A 1 107 ? 10.455 -9.939 -8.245 1.00 70.56 107 SER A O 1
ATOM 794 N N . PRO A 1 108 ? 8.332 -10.190 -7.527 1.00 68.25 108 PRO A N 1
ATOM 795 C CA . PRO A 1 108 ? 8.568 -9.552 -6.240 1.00 68.25 108 PRO A CA 1
ATOM 796 C C . PRO A 1 108 ? 9.395 -10.440 -5.291 1.00 68.25 108 PRO A C 1
ATOM 798 O O . PRO A 1 108 ? 9.441 -11.663 -5.446 1.00 68.25 108 PRO A O 1
ATOM 801 N N . PRO A 1 109 ? 10.016 -9.856 -4.245 1.00 65.62 109 PRO A N 1
ATOM 802 C CA . PRO A 1 109 ? 10.564 -10.607 -3.123 1.00 65.62 109 PRO A CA 1
ATOM 803 C C . PRO A 1 109 ? 9.503 -11.521 -2.502 1.00 65.62 109 PRO A C 1
ATOM 805 O O . PRO A 1 109 ? 8.328 -11.147 -2.418 1.00 65.62 109 PRO A O 1
ATOM 808 N N . ALA A 1 110 ? 9.930 -12.692 -2.023 1.00 59.44 110 ALA A N 1
ATOM 809 C CA . ALA A 1 110 ? 9.041 -13.720 -1.488 1.00 59.44 110 ALA A CA 1
ATOM 810 C C . ALA A 1 110 ? 8.031 -13.160 -0.464 1.00 59.44 110 ALA A C 1
ATOM 812 O O . ALA A 1 110 ? 8.406 -12.495 0.503 1.00 59.44 110 ALA A O 1
ATOM 813 N N . GLY A 1 111 ? 6.743 -13.447 -0.681 1.00 57.50 111 GLY A N 1
ATOM 814 C CA . GLY A 1 111 ? 5.650 -13.036 0.208 1.00 57.50 111 GLY A CA 1
ATOM 815 C C . GLY A 1 111 ? 5.222 -11.567 0.090 1.00 57.50 111 GLY A C 1
ATOM 816 O O . GLY A 1 111 ? 4.522 -11.072 0.978 1.00 57.50 111 GLY A O 1
ATOM 817 N N . SER A 1 112 ? 5.636 -10.865 -0.969 1.00 62.00 112 SER A N 1
ATOM 818 C CA . SER A 1 112 ? 5.155 -9.519 -1.294 1.00 62.00 112 SER A CA 1
ATOM 819 C C . SER A 1 112 ? 4.506 -9.470 -2.670 1.00 62.00 112 SER A C 1
ATOM 821 O O . SER A 1 112 ? 4.827 -10.279 -3.530 1.00 62.00 112 SER A O 1
ATOM 823 N N . HIS A 1 113 ? 3.616 -8.503 -2.859 1.00 67.62 113 HIS A N 1
ATOM 824 C CA . HIS A 1 113 ? 3.009 -8.204 -4.150 1.00 67.62 113 HIS A CA 1
ATOM 825 C C . HIS A 1 113 ? 3.593 -6.896 -4.673 1.00 67.62 113 HIS A C 1
ATOM 827 O O . HIS A 1 113 ? 3.903 -5.992 -3.889 1.00 67.62 113 HIS A O 1
ATOM 833 N N . TRP A 1 114 ? 3.730 -6.770 -5.986 1.00 73.25 114 TRP A N 1
ATOM 834 C CA . TRP A 1 114 ? 4.131 -5.519 -6.618 1.00 73.25 114 TRP A CA 1
ATOM 835 C C . TRP A 1 114 ? 2.963 -4.908 -7.374 1.00 73.25 114 TRP A C 1
ATOM 837 O O . TRP A 1 114 ? 2.252 -5.588 -8.105 1.00 73.25 114 TRP A O 1
ATOM 847 N N . VAL A 1 115 ? 2.784 -3.603 -7.200 1.00 72.62 115 VAL A N 1
ATOM 848 C CA . VAL A 1 115 ? 1.884 -2.805 -8.033 1.00 72.62 115 VAL A CA 1
ATOM 849 C C . VAL A 1 115 ? 2.752 -1.995 -8.983 1.00 72.62 115 VAL A C 1
ATOM 851 O O . VAL A 1 115 ? 3.597 -1.225 -8.520 1.00 72.62 115 VAL A O 1
ATOM 854 N N . LEU A 1 116 ? 2.562 -2.182 -10.290 1.00 72.06 116 LEU A N 1
ATOM 855 C CA . LEU A 1 116 ? 3.222 -1.367 -11.308 1.00 72.06 116 LEU A CA 1
ATOM 856 C C . LEU A 1 116 ? 2.735 0.084 -11.199 1.00 72.06 116 LEU A C 1
ATOM 858 O O . LEU A 1 116 ? 1.543 0.348 -11.042 1.00 72.06 116 LEU A O 1
ATOM 862 N N . ILE A 1 117 ? 3.673 1.022 -11.253 1.00 71.19 117 ILE A N 1
ATOM 863 C CA . ILE A 1 117 ? 3.400 2.456 -11.234 1.00 71.19 117 ILE A CA 1
ATOM 864 C C . ILE A 1 117 ? 3.370 2.949 -12.681 1.00 71.19 117 ILE A C 1
ATOM 866 O O . ILE A 1 117 ? 4.396 2.927 -13.364 1.00 71.19 117 ILE A O 1
ATOM 870 N N . GLY A 1 118 ? 2.204 3.421 -13.129 1.00 67.00 118 GLY A N 1
ATOM 871 C CA . GLY A 1 118 ? 1.988 3.795 -14.529 1.00 67.00 118 GLY A CA 1
ATOM 872 C C . GLY A 1 118 ? 2.162 2.602 -15.478 1.00 67.00 118 GLY A C 1
ATOM 873 O O . GLY A 1 118 ? 1.944 1.460 -15.082 1.00 67.00 118 GLY A O 1
ATOM 874 N N . ASP A 1 119 ? 2.589 2.877 -16.712 1.00 63.56 119 ASP A N 1
ATOM 875 C CA . ASP A 1 119 ? 2.697 1.870 -17.783 1.00 63.56 119 ASP A CA 1
ATOM 876 C C . ASP A 1 119 ? 4.135 1.354 -18.010 1.00 63.56 119 ASP A C 1
ATOM 878 O O . ASP A 1 119 ? 4.369 0.470 -18.834 1.00 63.56 119 ASP A O 1
ATOM 882 N N . GLY A 1 120 ? 5.120 1.891 -17.278 1.00 63.44 120 GLY A N 1
ATOM 883 C CA . GLY A 1 120 ? 6.545 1.648 -17.531 1.00 63.44 120 GLY A CA 1
ATOM 884 C C . GLY A 1 120 ? 7.099 2.430 -18.731 1.00 63.44 120 GLY A C 1
ATOM 885 O O . GLY A 1 120 ? 6.371 3.088 -19.469 1.00 63.44 120 GLY A O 1
ATOM 886 N N . SER A 1 121 ? 8.422 2.401 -18.914 1.00 66.75 121 SER A N 1
ATOM 887 C CA . SER A 1 121 ? 9.095 2.996 -20.080 1.00 66.75 121 SER A CA 1
ATOM 888 C C . SER A 1 121 ? 9.781 1.915 -20.906 1.00 66.75 121 SER A C 1
ATOM 890 O O . SER A 1 121 ? 10.465 1.063 -20.346 1.00 66.75 121 SER A O 1
ATOM 892 N N . TYR A 1 122 ? 9.646 1.966 -22.231 1.00 72.62 122 TYR A N 1
ATOM 893 C CA . TYR A 1 122 ? 10.131 0.923 -23.139 1.00 72.62 122 TYR A CA 1
ATOM 894 C C . TYR A 1 122 ? 11.105 1.466 -24.193 1.00 72.62 122 TYR A C 1
ATOM 896 O O . TYR A 1 122 ? 10.872 2.527 -24.775 1.00 72.62 122 TYR A O 1
ATOM 904 N N . ARG A 1 123 ? 12.184 0.719 -24.451 1.00 73.12 123 ARG A N 1
ATOM 905 C CA . ARG A 1 123 ? 13.114 0.926 -25.570 1.00 73.12 123 ARG A CA 1
ATOM 906 C C . ARG A 1 123 ? 12.980 -0.238 -26.541 1.00 73.12 123 ARG A C 1
ATOM 908 O O . ARG A 1 123 ? 13.269 -1.376 -26.173 1.00 73.12 123 ARG A O 1
ATOM 915 N N . ALA A 1 124 ? 12.654 0.075 -27.792 1.00 67.00 124 ALA A N 1
ATOM 916 C CA . ALA A 1 124 ? 12.961 -0.782 -28.932 1.00 67.00 124 ALA A CA 1
ATOM 917 C C . ALA A 1 124 ? 14.174 -0.221 -29.672 1.00 67.00 124 ALA A C 1
ATOM 919 O O . ALA A 1 124 ? 14.213 0.976 -29.959 1.00 67.00 124 ALA A O 1
ATOM 920 N N . GLY A 1 125 ? 15.146 -1.065 -30.007 1.00 61.50 125 GLY A N 1
ATOM 921 C CA . GLY A 1 125 ? 16.266 -0.631 -30.838 1.00 61.50 125 GLY A CA 1
ATOM 922 C C . GLY A 1 125 ? 17.425 -1.619 -30.878 1.00 61.50 125 GLY A C 1
ATOM 923 O O . GLY A 1 125 ? 17.489 -2.530 -30.051 1.00 61.50 125 GLY A O 1
ATOM 924 N N . PRO A 1 126 ? 18.362 -1.439 -31.824 1.00 59.94 126 PRO A N 1
ATOM 925 C CA . PRO A 1 126 ? 19.532 -2.296 -31.919 1.00 59.94 126 PRO A CA 1
ATOM 926 C C . PRO A 1 126 ? 20.401 -2.199 -30.646 1.00 59.94 126 PRO A C 1
ATOM 928 O O . PRO A 1 126 ? 20.358 -1.196 -29.917 1.00 59.94 126 PRO A O 1
ATOM 931 N N . PRO A 1 127 ? 21.200 -3.234 -30.339 1.00 64.25 127 PRO A N 1
ATOM 932 C CA . PRO A 1 127 ? 22.247 -3.147 -29.326 1.00 64.25 127 PRO A CA 1
ATOM 933 C C . PRO A 1 127 ? 23.234 -1.996 -29.620 1.00 64.25 127 PRO A C 1
ATOM 935 O O . PRO A 1 127 ? 23.441 -1.669 -30.790 1.00 64.25 127 PRO A O 1
ATOM 938 N N . PRO A 1 128 ? 23.886 -1.408 -28.599 1.00 56.97 128 PRO A N 1
ATOM 939 C CA . PRO A 1 128 ? 23.824 -1.758 -27.179 1.00 56.97 128 PRO A CA 1
ATOM 940 C C . PRO A 1 128 ? 22.634 -1.104 -26.458 1.00 56.97 128 PRO A C 1
ATOM 942 O O . PRO A 1 128 ? 22.378 0.084 -26.613 1.00 56.97 128 PRO A O 1
ATOM 945 N N . ALA A 1 129 ? 21.914 -1.884 -25.648 1.00 67.69 129 ALA A N 1
ATOM 946 C CA . ALA A 1 129 ? 20.766 -1.393 -24.879 1.00 67.69 129 ALA A CA 1
ATOM 947 C C . ALA A 1 129 ? 21.150 -0.764 -23.546 1.00 67.69 129 ALA A C 1
ATOM 949 O O . ALA A 1 129 ? 20.533 0.204 -23.124 1.00 67.69 129 ALA A O 1
ATOM 950 N N . ASP A 1 130 ? 22.169 -1.312 -22.891 1.00 76.06 130 ASP A N 1
ATOM 951 C CA . ASP A 1 130 ? 22.473 -1.027 -21.493 1.00 76.06 130 ASP A CA 1
ATOM 952 C C . ASP A 1 130 ? 22.604 0.472 -21.151 1.00 76.06 130 ASP A C 1
ATOM 954 O O . ASP A 1 130 ? 21.846 0.933 -20.297 1.00 76.06 130 ASP A O 1
ATOM 958 N N . PRO A 1 131 ? 23.431 1.287 -21.839 1.00 82.12 131 PRO A N 1
ATOM 959 C CA . PRO A 1 131 ? 23.546 2.710 -21.507 1.00 82.12 131 PRO A CA 1
ATOM 960 C C . PRO A 1 131 ? 22.235 3.483 -21.711 1.00 82.12 131 PRO A C 1
ATOM 962 O O . PRO A 1 131 ? 21.899 4.352 -20.905 1.00 82.12 131 PRO A O 1
ATOM 965 N N . ASP A 1 132 ? 21.452 3.138 -22.735 1.00 81.44 132 ASP A N 1
ATOM 966 C CA . ASP A 1 132 ? 20.159 3.774 -22.996 1.00 81.44 132 ASP A CA 1
ATOM 967 C C . ASP A 1 132 ? 19.116 3.387 -21.941 1.00 81.44 132 ASP A C 1
ATOM 969 O O . ASP A 1 132 ? 18.359 4.242 -21.477 1.00 81.44 132 ASP A O 1
ATOM 973 N N . CYS A 1 133 ? 19.098 2.120 -21.523 1.00 83.00 133 CYS A N 1
ATOM 974 C CA . CYS A 1 133 ? 18.212 1.612 -20.477 1.00 83.00 133 CYS A CA 1
ATOM 975 C C . CYS A 1 133 ? 18.549 2.219 -19.110 1.00 83.00 133 CYS A C 1
ATOM 977 O O . CYS A 1 133 ? 17.645 2.611 -18.371 1.00 83.00 133 CYS A O 1
ATOM 979 N N . GLN A 1 134 ? 19.838 2.379 -18.798 1.00 87.38 134 GLN A N 1
ATOM 980 C CA . GLN A 1 134 ? 20.287 3.090 -17.599 1.00 87.38 134 GLN A CA 1
ATOM 981 C C . GLN A 1 134 ? 19.914 4.577 -17.660 1.00 87.38 134 GLN A C 1
ATOM 983 O O . GLN A 1 134 ? 19.414 5.136 -16.686 1.00 87.38 134 GLN A O 1
ATOM 988 N N . ALA A 1 135 ? 20.061 5.225 -18.819 1.00 86.38 135 ALA A N 1
ATOM 989 C CA . ALA A 1 135 ? 19.621 6.607 -18.992 1.00 86.38 135 ALA A CA 1
ATOM 990 C C . ALA A 1 135 ? 18.094 6.747 -18.840 1.00 86.38 135 ALA A C 1
ATOM 992 O O . ALA A 1 135 ? 17.617 7.725 -18.261 1.00 86.38 135 ALA A O 1
ATOM 993 N N . MET A 1 136 ? 17.315 5.771 -19.318 1.00 83.75 136 MET A N 1
ATOM 994 C CA . MET A 1 136 ? 15.868 5.709 -19.090 1.00 83.75 136 MET A CA 1
ATOM 995 C C . MET A 1 136 ? 15.517 5.518 -17.618 1.00 83.75 136 MET A C 1
ATOM 997 O O . MET A 1 136 ? 14.580 6.162 -17.144 1.00 83.75 136 MET A O 1
ATOM 1001 N N . LEU A 1 137 ? 16.264 4.683 -16.892 1.00 87.94 137 LEU A N 1
ATOM 1002 C CA . LEU A 1 137 ? 16.104 4.523 -15.450 1.00 87.94 137 LEU A CA 1
ATOM 1003 C C . LEU A 1 137 ? 16.326 5.853 -14.730 1.00 87.94 137 LEU A C 1
ATOM 1005 O O . LEU A 1 137 ? 15.438 6.303 -14.009 1.00 87.94 137 LEU A O 1
ATOM 1009 N N . THR A 1 138 ? 17.445 6.526 -15.000 1.00 87.75 138 THR A N 1
ATOM 1010 C CA . THR A 1 138 ? 17.760 7.835 -14.412 1.00 87.75 138 THR A CA 1
ATOM 1011 C C . THR A 1 138 ? 16.687 8.875 -14.729 1.00 87.75 138 THR A C 1
ATOM 1013 O O . THR A 1 138 ? 16.269 9.616 -13.841 1.00 87.75 138 THR A O 1
ATOM 1016 N N . ARG A 1 139 ? 16.181 8.917 -15.971 1.00 85.94 139 ARG A N 1
ATOM 1017 C CA . ARG A 1 139 ? 15.069 9.811 -16.337 1.00 85.94 139 ARG A CA 1
ATOM 1018 C C . ARG A 1 139 ? 13.793 9.476 -15.568 1.00 85.94 139 ARG A C 1
ATOM 1020 O O . ARG A 1 139 ? 13.162 10.382 -15.041 1.00 85.94 139 ARG A O 1
ATOM 1027 N N . SER A 1 140 ? 13.439 8.196 -15.469 1.00 84.19 140 SER A N 1
ATOM 1028 C CA . SER A 1 140 ? 12.230 7.749 -14.763 1.00 84.19 140 SER A CA 1
ATOM 1029 C C . SER A 1 140 ? 12.294 8.078 -13.268 1.00 84.19 140 SER A C 1
ATOM 1031 O O . SER A 1 140 ? 11.322 8.570 -12.700 1.00 84.19 140 SER A O 1
ATOM 1033 N N . GLN A 1 141 ? 13.464 7.893 -12.651 1.00 87.69 141 GLN A N 1
ATOM 1034 C 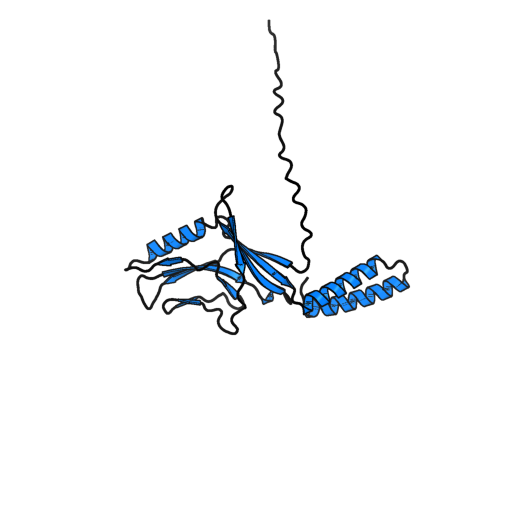CA . GLN A 1 141 ? 13.731 8.291 -11.269 1.00 87.69 141 GLN A CA 1
ATOM 1035 C C . GLN A 1 141 ? 13.683 9.814 -11.091 1.00 87.69 141 GLN A C 1
ATOM 1037 O O . GLN A 1 141 ? 13.087 10.297 -10.136 1.00 87.69 141 GLN A O 1
ATOM 1042 N N . GLY A 1 142 ? 14.251 10.583 -12.025 1.00 84.44 142 GLY A N 1
ATOM 1043 C CA . GLY A 1 142 ? 14.278 12.047 -11.956 1.00 84.44 142 GLY A CA 1
ATOM 1044 C C . GLY A 1 142 ? 12.900 12.711 -12.045 1.00 84.44 142 GLY A C 1
ATOM 1045 O O . GLY A 1 142 ? 12.721 13.814 -11.533 1.00 84.44 142 GLY A O 1
ATOM 1046 N N . VAL A 1 143 ? 11.912 12.046 -12.655 1.00 83.94 143 VAL A N 1
ATOM 1047 C CA . VAL A 1 143 ? 10.526 12.542 -12.704 1.00 83.94 143 VAL A CA 1
ATOM 1048 C C . VAL A 1 143 ? 9.820 12.384 -11.352 1.00 83.94 143 VAL A C 1
ATOM 1050 O O . VAL A 1 143 ? 8.896 13.146 -11.078 1.00 83.94 143 VAL A O 1
ATOM 1053 N N . ILE A 1 144 ? 10.261 11.462 -10.488 1.00 85.00 144 ILE A N 1
ATOM 1054 C CA . ILE A 1 144 ? 9.703 11.230 -9.145 1.00 85.00 144 ILE A CA 1
ATOM 1055 C C . ILE A 1 144 ? 10.788 11.561 -8.107 1.00 85.00 144 ILE A C 1
ATOM 1057 O O . ILE A 1 144 ? 11.471 10.664 -7.608 1.00 85.00 144 ILE A O 1
ATOM 1061 N N . PRO A 1 145 ? 10.996 12.852 -7.790 1.00 78.12 145 PRO A N 1
ATOM 1062 C CA . PRO A 1 145 ? 12.165 13.301 -7.033 1.00 78.12 145 PRO A CA 1
ATOM 1063 C C . PRO A 1 145 ? 12.216 12.778 -5.593 1.00 78.12 145 PRO A C 1
ATOM 1065 O O . PRO A 1 145 ? 13.295 12.702 -5.012 1.00 78.12 145 PRO A O 1
ATOM 1068 N N . ASP A 1 146 ? 11.075 12.415 -5.003 1.00 83.25 146 ASP A N 1
ATOM 1069 C CA . ASP A 1 146 ? 11.018 11.824 -3.665 1.00 83.25 146 ASP A CA 1
ATOM 1070 C C . ASP A 1 146 ? 11.241 10.303 -3.663 1.00 83.25 146 ASP A C 1
ATOM 1072 O O . ASP A 1 146 ? 11.413 9.722 -2.590 1.00 83.25 146 ASP A O 1
ATOM 1076 N N . GLY A 1 147 ? 11.247 9.667 -4.842 1.00 85.31 147 GLY A N 1
ATOM 1077 C CA . GLY A 1 147 ? 11.366 8.222 -5.015 1.00 85.31 147 GLY A CA 1
ATOM 1078 C C . GLY A 1 147 ? 10.252 7.429 -4.331 1.00 85.31 147 GLY A C 1
ATOM 1079 O O . GLY A 1 147 ? 10.457 6.252 -4.028 1.00 85.31 147 GLY A O 1
ATOM 1080 N N . LYS A 1 148 ? 9.104 8.056 -4.041 1.00 87.62 148 LYS A N 1
ATOM 1081 C CA . LYS A 1 148 ? 8.079 7.499 -3.154 1.00 87.62 148 LYS A CA 1
ATOM 1082 C C . LYS A 1 148 ? 6.740 7.313 -3.839 1.00 87.62 148 LYS A C 1
ATOM 1084 O O . LYS A 1 148 ? 6.348 8.023 -4.759 1.00 87.62 148 LYS A O 1
ATOM 1089 N N . VAL A 1 149 ? 6.009 6.337 -3.321 1.00 85.44 149 VAL A N 1
ATOM 1090 C CA . VAL A 1 149 ? 4.640 6.032 -3.721 1.00 85.44 149 VAL A CA 1
ATOM 1091 C C . VAL A 1 149 ? 3.764 5.928 -2.484 1.00 85.44 149 VAL A C 1
ATOM 1093 O O . VAL A 1 149 ? 4.110 5.270 -1.499 1.00 85.44 149 VAL A O 1
ATOM 1096 N N . ALA A 1 150 ? 2.625 6.609 -2.529 1.00 87.94 150 ALA A N 1
ATOM 1097 C CA . ALA A 1 150 ? 1.591 6.533 -1.516 1.00 87.94 150 ALA A CA 1
ATOM 1098 C C . ALA A 1 150 ? 0.563 5.474 -1.924 1.00 87.94 150 ALA A C 1
ATOM 1100 O O . ALA A 1 150 ? -0.152 5.636 -2.908 1.00 87.94 150 ALA A O 1
ATOM 1101 N N . THR A 1 151 ? 0.459 4.402 -1.149 1.00 83.44 151 THR A N 1
ATOM 1102 C CA . THR A 1 151 ? -0.524 3.336 -1.359 1.00 83.44 151 THR A CA 1
ATOM 1103 C C . THR A 1 151 ? -1.666 3.511 -0.374 1.00 83.44 151 THR A C 1
ATOM 1105 O O . THR A 1 151 ? -1.457 3.500 0.843 1.00 83.44 151 THR A O 1
ATOM 1108 N N . SER A 1 152 ? -2.875 3.668 -0.899 1.00 86.31 152 SER A N 1
ATOM 1109 C CA . SER A 1 152 ? -4.106 3.798 -0.131 1.00 86.31 152 SER A CA 1
ATOM 1110 C C . SER A 1 152 ? -4.841 2.466 -0.048 1.00 86.31 152 SER A C 1
ATOM 1112 O O . SER A 1 152 ? -5.032 1.744 -1.031 1.00 86.31 152 SER A O 1
ATOM 1114 N N . TYR A 1 153 ? -5.278 2.169 1.167 1.00 85.62 153 TYR A N 1
ATOM 1115 C CA . TYR A 1 153 ? -5.975 0.962 1.562 1.00 85.62 153 TYR A CA 1
ATOM 1116 C C . TYR A 1 153 ? -7.354 1.332 2.067 1.00 85.62 153 TYR A C 1
ATOM 1118 O O . TYR A 1 153 ? -7.507 2.288 2.830 1.00 85.62 153 TYR A O 1
ATOM 1126 N N . ARG A 1 154 ? -8.342 0.525 1.704 1.00 89.06 154 ARG A N 1
ATOM 1127 C CA . ARG A 1 154 ? -9.694 0.597 2.243 1.00 89.06 154 ARG A CA 1
ATOM 1128 C C . ARG A 1 154 ? -9.953 -0.600 3.134 1.00 89.06 154 ARG A C 1
ATOM 1130 O O . ARG A 1 154 ? -9.518 -1.715 2.851 1.00 89.06 154 ARG A O 1
ATOM 1137 N N . ARG A 1 155 ? -10.674 -0.386 4.223 1.00 90.94 155 ARG A N 1
ATOM 1138 C CA . ARG A 1 155 ? -11.096 -1.473 5.100 1.00 90.94 155 ARG A CA 1
ATOM 1139 C C . ARG A 1 155 ? -12.135 -2.333 4.372 1.00 90.94 155 ARG A C 1
ATOM 1141 O O . ARG A 1 155 ? -13.088 -1.809 3.797 1.00 90.94 155 ARG A O 1
ATOM 1148 N N . THR A 1 156 ? -11.970 -3.654 4.423 1.00 90.31 156 THR A N 1
ATOM 1149 C CA . THR A 1 156 ? -12.959 -4.606 3.885 1.00 90.31 156 THR A CA 1
ATOM 1150 C C . THR A 1 156 ? -14.317 -4.406 4.563 1.00 90.31 156 THR A C 1
ATOM 1152 O O . THR A 1 156 ? -14.380 -4.056 5.744 1.00 90.31 156 THR A O 1
ATOM 1155 N N . SER A 1 157 ? -15.420 -4.699 3.870 1.00 91.06 157 SER A N 1
ATOM 1156 C CA . SER A 1 157 ? -16.786 -4.556 4.411 1.00 91.06 157 SER A CA 1
ATOM 1157 C C . SER A 1 157 ? -16.982 -5.276 5.758 1.00 91.06 157 SER A C 1
ATOM 1159 O O . SER A 1 157 ? -17.559 -4.728 6.709 1.00 91.06 157 SER A O 1
ATOM 1161 N N . THR A 1 158 ? -16.419 -6.482 5.880 1.00 92.44 158 THR A N 1
ATOM 1162 C CA . THR A 1 158 ? -16.393 -7.272 7.117 1.00 92.44 158 THR A CA 1
ATOM 1163 C C . THR A 1 158 ? -15.692 -6.525 8.250 1.00 92.44 158 THR A C 1
ATOM 1165 O O . THR A 1 158 ? -16.214 -6.452 9.370 1.00 92.44 158 THR A O 1
ATOM 1168 N N . CYS A 1 159 ? -14.517 -5.954 7.985 1.00 93.56 159 CYS A N 1
ATOM 1169 C CA . CYS A 1 159 ? -13.760 -5.238 9.003 1.00 93.56 159 CYS A CA 1
ATOM 1170 C C . CYS A 1 159 ? -14.340 -3.861 9.316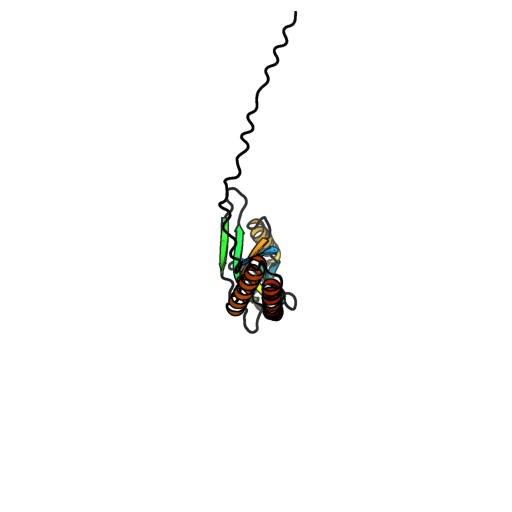 1.00 93.56 159 CYS A C 1
ATOM 1172 O O . CYS A 1 159 ? -14.288 -3.467 10.479 1.00 93.56 159 CYS A O 1
ATOM 1174 N N . THR A 1 160 ? -14.967 -3.177 8.359 1.00 94.00 160 THR A N 1
ATOM 1175 C CA . THR A 1 160 ? -15.731 -1.937 8.588 1.00 94.00 160 THR A CA 1
ATOM 1176 C C . THR A 1 160 ? -16.844 -2.177 9.600 1.00 94.00 160 THR A C 1
ATOM 1178 O O . THR A 1 160 ? -16.908 -1.516 10.636 1.00 94.00 160 THR A O 1
ATOM 1181 N N . THR A 1 161 ? -17.625 -3.244 9.414 1.00 94.31 161 THR A N 1
ATOM 1182 C CA . THR A 1 161 ? -18.687 -3.624 10.361 1.00 94.31 161 THR A CA 1
ATOM 1183 C C . THR A 1 161 ? -18.141 -3.929 11.763 1.00 94.31 161 THR A C 1
ATOM 1185 O O . THR A 1 161 ? -18.736 -3.554 12.782 1.00 94.31 161 THR A O 1
ATOM 1188 N N . LYS A 1 162 ? -17.003 -4.630 11.855 1.00 95.19 162 LYS A N 1
ATOM 1189 C CA . LYS A 1 162 ? -16.359 -4.940 13.145 1.00 95.19 162 LYS A CA 1
ATOM 1190 C C . LYS A 1 162 ? -15.776 -3.686 13.801 1.00 95.19 162 LYS A C 1
ATOM 1192 O O . LYS A 1 162 ? -15.899 -3.535 15.019 1.00 95.19 162 LYS A O 1
ATOM 1197 N N . PHE A 1 163 ? -15.203 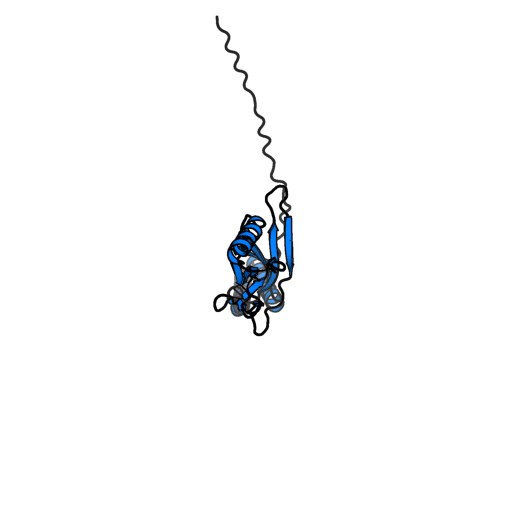-2.778 13.015 1.00 94.88 163 PHE A N 1
ATOM 1198 C CA . PHE A 1 163 ? -14.676 -1.498 13.480 1.00 94.88 163 PHE A CA 1
ATOM 1199 C C . PHE A 1 163 ? -15.785 -0.597 14.033 1.00 94.88 163 PHE A C 1
ATOM 1201 O O . PHE A 1 163 ? -15.630 -0.006 15.105 1.00 94.88 163 PHE A O 1
ATOM 1208 N N . ASP A 1 164 ? -16.950 -0.567 13.387 1.00 94.25 164 ASP A N 1
ATOM 1209 C CA . ASP A 1 164 ? -18.120 0.160 13.882 1.00 94.25 164 ASP A CA 1
ATOM 1210 C C . ASP A 1 164 ? -18.613 -0.388 15.221 1.00 94.25 164 ASP A C 1
ATOM 1212 O O . ASP A 1 164 ? -18.888 0.376 16.154 1.00 94.25 164 ASP A O 1
ATOM 1216 N N . LYS A 1 165 ? -18.684 -1.720 15.358 1.00 95.31 165 LYS A N 1
ATOM 1217 C CA . LYS A 1 165 ? -19.028 -2.377 16.631 1.00 95.31 165 LYS A CA 1
ATOM 1218 C C . LYS A 1 165 ? -18.013 -2.031 17.722 1.00 95.31 165 LYS A C 1
ATOM 1220 O O . LYS A 1 165 ? -18.413 -1.685 18.837 1.00 95.31 165 LYS A O 1
ATOM 1225 N N . LEU A 1 166 ? -16.718 -2.059 17.402 1.00 95.75 166 LEU A N 1
ATOM 1226 C CA . LEU A 1 166 ? -15.642 -1.665 18.314 1.00 95.75 166 LEU A CA 1
ATOM 1227 C C . LEU A 1 166 ? -15.775 -0.197 18.742 1.00 95.75 166 LEU A C 1
ATOM 1229 O O . LEU A 1 166 ? -15.728 0.109 19.935 1.00 95.75 166 LEU A O 1
ATOM 1233 N N . THR A 1 167 ? -16.009 0.710 17.796 1.00 94.75 167 THR A N 1
ATOM 1234 C CA . THR A 1 167 ? -16.165 2.147 18.053 1.00 94.75 167 THR A CA 1
ATOM 1235 C C . THR A 1 167 ? -17.407 2.444 18.893 1.00 94.75 167 THR A C 1
ATOM 1237 O O . THR A 1 167 ? -17.334 3.224 19.848 1.00 94.75 167 THR A O 1
ATOM 1240 N N . LYS A 1 168 ? -18.541 1.786 18.616 1.00 95.62 168 LYS A N 1
ATOM 1241 C CA . LYS A 1 168 ? -19.760 1.883 19.438 1.00 95.62 168 LYS A CA 1
ATOM 1242 C C . LYS A 1 168 ? -19.513 1.382 20.864 1.00 95.62 168 LYS A C 1
ATOM 1244 O O . LYS A 1 168 ? -19.891 2.068 21.814 1.00 95.62 168 LYS A O 1
ATOM 1249 N N . ALA A 1 169 ? -18.812 0.260 21.032 1.00 95.25 169 ALA A N 1
ATOM 1250 C CA . ALA A 1 169 ? -18.463 -0.263 22.353 1.00 95.25 169 ALA A CA 1
ATOM 1251 C C . ALA A 1 169 ? -17.507 0.672 23.122 1.00 95.25 169 ALA A C 1
ATOM 1253 O O . ALA A 1 169 ? -17.736 0.947 24.301 1.00 95.25 169 ALA A O 1
ATOM 1254 N N . ARG A 1 170 ? -16.494 1.246 22.450 1.00 95.94 170 ARG A N 1
ATOM 1255 C CA . ARG A 1 170 ? -15.598 2.275 23.021 1.00 95.94 170 ARG A CA 1
ATOM 1256 C C . ARG A 1 170 ? -16.395 3.494 23.508 1.00 95.94 170 ARG A C 1
ATOM 1258 O O . ARG A 1 170 ? -16.174 3.971 24.620 1.00 95.94 170 ARG A O 1
ATOM 1265 N N . LYS A 1 171 ? -17.359 3.974 22.711 1.00 95.81 171 LYS A N 1
ATOM 1266 C CA . LYS A 1 171 ? -18.252 5.085 23.092 1.00 95.81 171 LYS A CA 1
ATOM 1267 C C . LYS A 1 171 ? -19.155 4.723 24.276 1.00 95.81 171 LYS A C 1
ATOM 1269 O O . LYS A 1 171 ? -19.334 5.554 25.161 1.00 95.81 171 LYS A O 1
ATOM 1274 N N . ALA A 1 172 ? -19.690 3.504 24.328 1.00 94.00 172 ALA A N 1
ATOM 1275 C CA . ALA A 1 172 ? -20.536 3.048 25.432 1.00 94.00 172 ALA A CA 1
ATOM 1276 C C . ALA A 1 172 ? -19.784 3.031 26.774 1.00 94.00 172 ALA A C 1
ATOM 1278 O O . ALA A 1 172 ? -20.331 3.479 27.779 1.00 94.00 172 ALA A O 1
ATOM 1279 N N . VAL A 1 173 ? -18.514 2.605 26.784 1.00 96.19 173 VAL A N 1
ATOM 1280 C CA . VAL A 1 173 ? -17.662 2.665 27.987 1.00 96.19 173 VAL A CA 1
ATOM 1281 C C . VAL A 1 173 ? -17.458 4.106 28.453 1.00 96.19 173 VAL A C 1
ATOM 1283 O O . VAL A 1 173 ? -17.569 4.373 29.647 1.00 96.19 173 VAL A O 1
ATOM 1286 N N . LYS A 1 174 ? -17.214 5.043 27.524 1.00 95.19 174 LYS A N 1
ATOM 1287 C CA . LYS A 1 174 ? -17.059 6.472 27.850 1.00 95.19 174 LYS A CA 1
ATOM 1288 C C . LYS A 1 174 ? -18.347 7.104 28.395 1.00 95.19 174 LYS A C 1
ATOM 1290 O O . LYS A 1 174 ? -18.271 7.996 29.228 1.00 95.19 174 LYS A O 1
ATOM 1295 N N . LYS A 1 175 ? -19.520 6.653 27.936 1.00 95.25 175 LYS A N 1
ATOM 1296 C CA . LYS A 1 175 ? -20.830 7.170 28.377 1.00 95.25 175 LYS A CA 1
ATOM 1297 C C . LYS A 1 175 ? -21.337 6.546 29.683 1.00 95.25 175 LYS A C 1
ATOM 1299 O O . LYS A 1 175 ? -22.224 7.112 30.317 1.00 95.25 175 LYS A O 1
ATOM 1304 N N . ALA A 1 176 ? -20.823 5.384 30.081 1.00 94.31 176 ALA A N 1
ATOM 1305 C CA . ALA A 1 176 ? -21.285 4.682 31.272 1.00 94.31 176 ALA A CA 1
ATOM 1306 C C . ALA A 1 176 ? -20.820 5.386 32.559 1.00 94.31 176 ALA A C 1
ATOM 1308 O O . ALA A 1 176 ? -19.625 5.442 32.845 1.00 94.31 176 ALA A O 1
ATOM 1309 N N . LYS A 1 177 ? -21.778 5.882 33.353 1.00 93.75 177 LYS A N 1
ATOM 1310 C CA . LYS A 1 177 ? -21.506 6.613 34.604 1.00 93.75 177 LYS A CA 1
ATOM 1311 C C . LYS A 1 177 ? -21.463 5.719 35.850 1.00 93.75 177 LYS A C 1
ATOM 1313 O O . LYS A 1 177 ? -20.684 5.985 36.755 1.00 93.75 177 LYS A O 1
ATOM 1318 N N . SER A 1 178 ? -22.259 4.646 35.905 1.00 95.81 178 SER A N 1
ATOM 1319 C CA . SER A 1 178 ? -22.317 3.756 37.076 1.00 95.81 178 SER A CA 1
ATOM 1320 C C . SER A 1 178 ? -21.351 2.571 36.973 1.00 95.81 178 SER A C 1
ATOM 1322 O O . SER A 1 178 ? -21.026 2.106 35.877 1.00 95.81 178 SER A O 1
ATOM 1324 N N . LYS A 1 179 ? -20.928 2.027 38.125 1.00 94.19 179 LYS A N 1
ATOM 1325 C CA . LYS A 1 179 ? -20.017 0.867 38.203 1.00 94.19 179 LYS A CA 1
ATOM 1326 C C . LYS A 1 179 ? -20.575 -0.358 37.462 1.00 94.19 179 LYS A C 1
ATOM 1328 O O . LYS A 1 179 ? -19.851 -0.998 36.699 1.00 94.19 179 LYS A O 1
ATOM 1333 N N . SER A 1 180 ? -21.873 -0.633 37.616 1.00 94.19 180 SER A N 1
ATOM 1334 C CA . SER A 1 180 ? -22.565 -1.727 36.915 1.00 94.19 180 SER A CA 1
ATOM 1335 C C . SER A 1 180 ? -22.619 -1.501 35.396 1.00 94.19 180 SER A C 1
ATOM 1337 O O . SER A 1 180 ? -22.204 -2.369 34.621 1.00 94.19 180 SER A O 1
ATOM 1339 N N . ALA A 1 181 ? -23.021 -0.302 34.950 1.00 93.81 181 ALA A N 1
ATOM 1340 C CA . ALA A 1 181 ? -23.069 0.030 33.524 1.00 93.81 181 ALA A CA 1
ATOM 1341 C C . ALA A 1 181 ? -21.679 -0.037 32.872 1.00 93.81 181 ALA A C 1
ATOM 1343 O O . ALA A 1 181 ? -21.536 -0.559 31.765 1.00 93.81 181 ALA A O 1
ATOM 1344 N N . LYS A 1 182 ? -20.641 0.428 33.577 1.00 94.31 182 LYS A N 1
ATOM 1345 C CA . LYS A 1 182 ? -19.254 0.396 33.103 1.00 94.31 182 LYS A CA 1
ATOM 1346 C C . LYS A 1 182 ? -18.726 -1.034 33.003 1.00 94.31 182 LYS A C 1
ATOM 1348 O O . LYS A 1 182 ? -18.105 -1.377 32.001 1.00 94.31 182 LYS A O 1
ATOM 1353 N N . SER A 1 183 ? -19.048 -1.894 33.974 1.00 95.88 183 SER A N 1
ATOM 1354 C CA . SER A 1 183 ? -18.739 -3.330 33.914 1.00 95.88 183 SER A CA 1
ATOM 1355 C C . SER A 1 183 ? -19.374 -3.997 32.685 1.00 95.88 183 SER A C 1
ATOM 1357 O O . SER A 1 183 ? -18.677 -4.648 31.899 1.00 95.88 183 SER A O 1
ATOM 1359 N N . LYS A 1 184 ? -20.671 -3.760 32.435 1.00 95.31 184 LYS A N 1
ATOM 1360 C CA . LYS A 1 184 ? -21.372 -4.282 31.247 1.00 95.31 184 LYS A CA 1
ATOM 1361 C C . LYS A 1 184 ? -20.763 -3.754 29.942 1.00 95.31 184 LYS A C 1
ATOM 1363 O O . LYS A 1 184 ? -20.516 -4.539 29.026 1.00 95.31 184 LYS A O 1
ATOM 1368 N N . ALA A 1 185 ? -20.475 -2.454 29.863 1.00 95.25 185 ALA A N 1
ATOM 1369 C CA . ALA A 1 185 ? -19.866 -1.836 28.686 1.00 95.25 185 ALA A CA 1
ATOM 1370 C C . ALA A 1 185 ? -18.448 -2.374 28.410 1.00 95.25 185 ALA A C 1
ATOM 1372 O O . ALA A 1 185 ? -18.118 -2.660 27.261 1.00 95.25 185 ALA A O 1
ATOM 1373 N N . ASN A 1 186 ? -17.637 -2.598 29.449 1.00 96.31 186 ASN A N 1
ATOM 1374 C CA . ASN A 1 186 ? -16.299 -3.180 29.317 1.00 96.31 186 ASN A CA 1
ATOM 1375 C C . ASN A 1 186 ? -16.336 -4.635 28.828 1.00 96.31 186 ASN A C 1
ATOM 1377 O O . ASN A 1 186 ? -15.516 -5.012 27.990 1.00 96.31 186 ASN A O 1
ATOM 1381 N N . LYS A 1 187 ? -17.311 -5.443 29.275 1.00 96.62 187 LYS A N 1
ATOM 1382 C CA . LYS A 1 187 ? -17.524 -6.798 28.732 1.00 96.62 187 LYS A CA 1
ATOM 1383 C C . LYS A 1 187 ? -17.819 -6.754 27.228 1.00 96.62 187 LYS A C 1
ATOM 1385 O O . LYS A 1 187 ? -17.215 -7.505 26.462 1.00 96.62 187 LYS A O 1
ATOM 1390 N N . GLN A 1 188 ? -18.685 -5.834 26.793 1.00 95.94 188 GLN A N 1
ATOM 1391 C CA . GLN A 1 188 ? -18.993 -5.648 25.369 1.00 95.94 188 GLN A CA 1
ATOM 1392 C C . GLN A 1 188 ? -17.786 -5.143 24.571 1.00 95.94 188 GLN A C 1
ATOM 1394 O O . GLN A 1 188 ? -17.521 -5.647 23.481 1.00 95.94 188 GLN A O 1
ATOM 1399 N N . LEU A 1 189 ? -17.001 -4.216 25.130 1.00 97.25 189 LEU A N 1
ATOM 1400 C CA . LEU A 1 189 ? -15.754 -3.758 24.518 1.00 97.25 189 LEU A CA 1
ATOM 1401 C C . LEU A 1 189 ? -14.743 -4.900 24.365 1.00 97.25 189 LEU A C 1
ATOM 1403 O O . LEU A 1 189 ? -14.134 -5.023 23.308 1.00 97.25 189 LEU A O 1
ATOM 1407 N N . SER A 1 190 ? -14.589 -5.758 25.376 1.00 96.75 190 SER A N 1
ATOM 1408 C CA . SER A 1 190 ? -13.701 -6.926 25.304 1.00 96.75 190 SER A CA 1
ATOM 1409 C C . SER A 1 190 ? -14.132 -7.904 24.206 1.00 96.75 190 SER A C 1
ATOM 1411 O O . SER A 1 190 ? -13.288 -8.378 23.444 1.00 96.75 190 SER A O 1
ATOM 1413 N N . LYS A 1 191 ? -15.441 -8.169 24.076 1.00 96.44 191 LYS A N 1
ATOM 1414 C CA . LYS A 1 191 ? -15.991 -9.015 23.004 1.00 96.44 191 LYS A CA 1
ATOM 1415 C C . LYS A 1 191 ? -15.756 -8.397 21.623 1.00 96.44 191 LYS A C 1
ATOM 1417 O O . LYS A 1 191 ? -15.287 -9.088 20.720 1.00 96.44 191 LYS A O 1
ATOM 1422 N N . ALA A 1 192 ? -16.030 -7.101 21.471 1.00 95.62 192 ALA A N 1
ATOM 1423 C CA . ALA A 1 192 ? -15.816 -6.381 20.219 1.00 95.62 192 ALA A CA 1
ATOM 1424 C C . ALA A 1 192 ? -14.329 -6.333 19.830 1.00 95.62 192 ALA A C 1
ATOM 1426 O O . ALA A 1 192 ? -14.006 -6.604 18.678 1.00 95.62 192 ALA A O 1
ATOM 1427 N N . LYS A 1 193 ? -13.423 -6.079 20.788 1.00 96.25 193 LYS A N 1
ATOM 1428 C CA . LYS A 1 193 ? -11.969 -6.133 20.566 1.00 96.25 193 LYS A CA 1
ATOM 1429 C C . LYS A 1 193 ? -11.533 -7.506 20.073 1.00 96.25 193 LYS A C 1
ATOM 1431 O O . LYS A 1 193 ? -10.922 -7.575 19.019 1.00 96.25 193 LYS A O 1
ATOM 1436 N N . ARG A 1 194 ? -11.896 -8.583 20.781 1.00 95.50 194 ARG A N 1
ATOM 1437 C CA . ARG A 1 194 ? -11.527 -9.953 20.385 1.00 95.50 194 ARG A CA 1
ATOM 1438 C C . ARG A 1 194 ? -12.025 -10.306 18.986 1.00 95.50 194 ARG A C 1
ATOM 1440 O O . ARG A 1 194 ? -11.269 -10.845 18.190 1.00 95.50 194 ARG A O 1
ATOM 1447 N N . SER A 1 195 ? -13.279 -9.970 18.680 1.00 94.06 195 SER A N 1
ATOM 1448 C CA . SER A 1 195 ? -13.846 -10.204 17.348 1.00 94.06 195 SER A CA 1
ATOM 1449 C C . SER A 1 195 ? -13.158 -9.384 16.257 1.00 94.06 195 SER A C 1
ATOM 1451 O O . SER A 1 195 ? -13.100 -9.847 15.123 1.00 94.06 195 SER A O 1
ATOM 1453 N N . PHE A 1 196 ? -12.697 -8.173 16.570 1.00 94.44 196 PHE A N 1
ATOM 1454 C CA . PHE A 1 196 ? -12.001 -7.314 15.622 1.00 94.44 196 PHE A CA 1
ATOM 1455 C C . PHE A 1 196 ? -10.569 -7.804 15.381 1.00 94.44 196 PHE A C 1
ATOM 1457 O O . PHE A 1 196 ? -10.219 -8.097 14.248 1.00 94.44 196 PHE A O 1
ATOM 1464 N N . THR A 1 197 ? -9.763 -7.977 16.432 1.00 92.81 197 THR A N 1
ATOM 1465 C CA . THR A 1 197 ? -8.327 -8.291 16.312 1.00 92.81 197 THR A CA 1
ATOM 1466 C C . THR A 1 197 ? -8.039 -9.669 15.723 1.00 92.81 197 THR A C 1
ATOM 1468 O O . THR A 1 197 ? -6.934 -9.893 15.227 1.00 92.81 197 THR A O 1
ATOM 1471 N N . LYS A 1 198 ? -9.018 -10.585 15.784 1.00 90.81 198 LYS A N 1
ATOM 1472 C CA . LYS A 1 198 ? -8.937 -11.911 15.160 1.00 90.81 198 LYS A CA 1
ATOM 1473 C C . LYS A 1 198 ? -8.736 -11.805 13.646 1.00 90.81 198 LYS A C 1
ATOM 1475 O O . LYS A 1 198 ? -7.859 -12.465 13.108 1.00 90.81 198 LYS A O 1
ATOM 1480 N N . ASP A 1 199 ? -9.502 -10.933 12.994 1.00 87.81 199 ASP A N 1
ATOM 1481 C CA . ASP A 1 199 ? -9.610 -10.908 11.529 1.00 87.81 199 ASP A CA 1
ATOM 1482 C C . ASP A 1 199 ? -9.171 -9.567 10.915 1.00 87.81 199 ASP A C 1
ATOM 1484 O O . ASP A 1 199 ? -8.986 -9.470 9.708 1.00 87.81 199 ASP A O 1
ATOM 1488 N N . CYS A 1 200 ? -9.010 -8.525 11.735 1.00 90.94 200 CYS A N 1
ATOM 1489 C CA . CYS A 1 200 ? -8.769 -7.154 11.299 1.00 90.94 200 CYS A CA 1
ATOM 1490 C C . CYS A 1 200 ? -7.597 -6.526 12.064 1.00 90.94 200 CYS A C 1
ATOM 1492 O O . CYS A 1 200 ? -7.408 -6.780 13.258 1.00 90.94 200 CYS A O 1
ATOM 1494 N N . SER A 1 201 ? -6.846 -5.652 11.399 1.00 87.56 201 SER A N 1
ATOM 1495 C CA . SER A 1 201 ? -5.924 -4.708 12.041 1.00 87.56 201 SER A CA 1
ATOM 1496 C C . SER A 1 201 ? -6.561 -3.322 12.173 1.00 87.56 201 SER A C 1
ATOM 1498 O O . SER A 1 201 ? -7.382 -2.927 11.334 1.00 87.56 201 SER A O 1
ATOM 1500 N N . GLU A 1 202 ? -6.205 -2.592 13.240 1.00 79.94 202 GLU A N 1
ATOM 1501 C CA . GLU A 1 202 ? -6.633 -1.191 13.415 1.00 79.94 202 GLU A CA 1
ATOM 1502 C C . GLU A 1 202 ? -6.078 -0.293 12.311 1.00 79.94 202 GLU A C 1
ATOM 1504 O O . GLU A 1 202 ? -4.903 -0.463 11.904 1.00 79.94 202 GLU A O 1
#

pLDDT: mean 75.57, std 18.59, range [33.25, 97.25]

Secondary structure (DSSP, 8-state):
---------------------------TTEEEEEEEEEEEEEE-SSSTT-EEEEEEEEE-GGGSTTEEEEEEEEEES-TTS-EEEEEEPPPPPTT---EEETTEEE-PSTT-EEEE-TT-EEE--SSP-HHHHHHHHHHHHHHSTT-EEEEEEEE-HHHHHHHHHHHHHHHHHHH--SHHHHHHHHHHHHHHHHHHHHH---